Protein AF-A0A938TA78-F1 (afdb_monomer_lite)

Secondary structure (DSSP, 8-state):
-----------TTSHHHHHHHHHHHHHHHHHHHHHH--------S--TT--HHHHHHHHHHHHHHHHHHHHHHHHHHHHHHHHHHHHTSHHHHHSHHHHHHHHHHHHHHHHHHH-HHHHHHHHHHHHHHHHHHHHHHHHHHHHHHHHHHHHHHHHHHHHHHHHHHHHHHHHHHHHHHHHT-SSGGG--TTTHHHHHHHHHHHHHHHHHHHHHHHHHHHTT--STTS-TTHHHHHHHHHHHHHHHHHHHHHHHHHHHHHHHHHHHHHSHHHHHHHHHHHHHHHHHHHHHHTSHHHHHHHHHHHHHHHHHHHHHHHHHHHHHHHHHH-GGGHHHHHHHHHHTT----HHHHHH--

Structure (mmCIF, N/CA/C/O backbone):
data_AF-A0A938TA78-F1
#
_entry.id   AF-A0A938TA78-F1
#
loop_
_atom_site.group_PDB
_atom_site.id
_atom_site.type_symbol
_atom_site.label_atom_id
_atom_site.label_alt_id
_atom_site.label_comp_id
_atom_site.label_asym_id
_atom_site.label_entity_id
_atom_site.label_seq_id
_atom_site.pdbx_PDB_ins_code
_atom_site.Cartn_x
_atom_site.Cartn_y
_atom_site.Cartn_z
_atom_site.occupancy
_atom_site.B_iso_or_equiv
_atom_site.auth_seq_id
_atom_site.auth_comp_id
_atom_site.auth_asym_id
_atom_site.auth_atom_id
_atom_site.pdbx_PDB_model_num
ATOM 1 N N . MET A 1 1 ? -39.333 -17.374 -27.048 1.00 42.03 1 MET A N 1
ATOM 2 C CA . MET A 1 1 ? -39.229 -17.371 -28.524 1.00 42.03 1 MET A CA 1
ATOM 3 C C . MET A 1 1 ? -39.418 -15.949 -29.019 1.00 42.03 1 MET A C 1
ATOM 5 O O . MET A 1 1 ? -40.561 -15.544 -29.123 1.00 42.03 1 MET A O 1
ATOM 9 N N . HIS A 1 2 ? -38.353 -15.181 -29.258 1.00 29.52 2 HIS A N 1
ATOM 10 C CA . HIS A 1 2 ? -38.423 -13.922 -30.009 1.00 29.52 2 HIS A CA 1
ATOM 11 C C . HIS A 1 2 ? -37.135 -13.757 -30.827 1.00 29.52 2 HIS A C 1
ATOM 13 O O . HIS A 1 2 ? -36.031 -13.952 -30.325 1.00 29.52 2 HIS A O 1
ATOM 19 N N . ASN A 1 3 ? -37.349 -13.490 -32.113 1.00 37.06 3 ASN A N 1
ATOM 20 C CA . ASN A 1 3 ? -36.399 -13.410 -33.217 1.00 37.06 3 ASN A CA 1
ATOM 21 C C . ASN A 1 3 ? -35.309 -12.355 -33.019 1.00 37.06 3 ASN A C 1
ATOM 23 O O . ASN A 1 3 ? -35.636 -11.209 -32.724 1.00 37.06 3 ASN A O 1
ATOM 27 N N . HIS A 1 4 ? -34.063 -12.692 -33.365 1.00 30.56 4 HIS A N 1
ATOM 28 C CA . HIS A 1 4 ? -33.041 -11.730 -33.787 1.00 30.56 4 HIS A CA 1
ATOM 29 C C . HIS A 1 4 ? -32.244 -12.308 -34.959 1.00 30.56 4 HIS A C 1
ATOM 31 O O . HIS A 1 4 ? -31.297 -13.066 -34.779 1.00 30.56 4 HIS A O 1
ATOM 37 N N . ASN A 1 5 ? -32.658 -11.963 -36.180 1.00 37.62 5 ASN A N 1
ATOM 38 C CA . ASN A 1 5 ? -31.809 -12.077 -37.359 1.00 37.62 5 ASN A CA 1
ATOM 39 C C . ASN A 1 5 ? -32.311 -11.134 -38.461 1.00 37.62 5 ASN A C 1
ATOM 41 O O . ASN A 1 5 ? -33.337 -11.413 -39.078 1.00 37.62 5 ASN A O 1
ATOM 45 N N . ARG A 1 6 ? -31.607 -10.009 -38.668 1.00 35.38 6 ARG A N 1
ATOM 46 C CA . ARG A 1 6 ? -31.420 -9.277 -39.944 1.00 35.38 6 ARG A CA 1
ATOM 47 C C . ARG A 1 6 ? -30.924 -7.848 -39.689 1.00 35.38 6 ARG A C 1
ATOM 49 O O . ARG A 1 6 ? -31.721 -6.972 -39.375 1.00 35.38 6 ARG A O 1
ATOM 56 N N . ARG A 1 7 ? -29.636 -7.609 -39.950 1.00 30.91 7 ARG A N 1
ATOM 57 C CA . ARG A 1 7 ? -29.144 -6.683 -40.995 1.00 30.91 7 ARG A CA 1
ATOM 58 C C . ARG A 1 7 ? -27.620 -6.543 -40.897 1.00 30.91 7 ARG A C 1
ATOM 60 O O . ARG A 1 7 ? -27.098 -5.777 -40.099 1.00 30.91 7 ARG A O 1
ATOM 67 N N . MET A 1 8 ? -26.934 -7.306 -41.746 1.00 36.38 8 MET A N 1
ATOM 68 C CA . MET A 1 8 ? -25.632 -6.939 -42.305 1.00 36.38 8 MET A CA 1
ATOM 69 C C . MET A 1 8 ? -25.830 -5.920 -43.439 1.00 36.38 8 MET A C 1
ATOM 71 O O . MET A 1 8 ? -26.913 -5.871 -44.023 1.00 36.38 8 MET A O 1
ATOM 75 N N . LEU A 1 9 ? -24.727 -5.240 -43.782 1.00 40.44 9 LEU A N 1
ATOM 76 C CA . LEU A 1 9 ? -24.468 -4.364 -44.939 1.00 40.44 9 LEU A CA 1
ATOM 77 C C . LEU A 1 9 ? -24.792 -2.879 -44.746 1.00 40.44 9 LEU A C 1
ATOM 79 O O . LEU A 1 9 ? -25.846 -2.442 -45.180 1.00 40.44 9 LEU A O 1
ATOM 83 N N . VAL A 1 10 ? -23.833 -2.117 -44.199 1.00 36.00 10 VAL A N 1
ATOM 84 C CA . VAL A 1 10 ? -23.258 -0.887 -44.799 1.00 36.00 10 VAL A CA 1
ATOM 85 C C . VAL A 1 10 ? -21.878 -0.667 -44.153 1.00 36.00 10 VAL A C 1
ATOM 87 O O . VAL A 1 10 ? -21.777 -0.729 -42.932 1.00 36.00 10 VAL A O 1
ATOM 90 N N . GLY A 1 11 ? -20.818 -0.415 -44.933 1.00 34.19 11 GLY A N 1
ATOM 91 C CA . GLY A 1 11 ? -19.572 0.145 -44.378 1.00 34.19 11 GLY A CA 1
ATOM 92 C C . GLY A 1 11 ? -18.239 -0.373 -44.924 1.00 34.19 11 GLY A C 1
ATOM 93 O O . GLY A 1 11 ? -17.198 -0.047 -44.363 1.00 34.19 11 GLY A O 1
ATOM 94 N N . TRP A 1 12 ? -18.215 -1.155 -46.005 1.00 31.77 12 TRP A N 1
ATOM 95 C CA . TRP A 1 12 ? -16.979 -1.394 -46.765 1.00 31.77 12 TRP A CA 1
ATOM 96 C C . TRP A 1 12 ? -16.800 -0.270 -47.790 1.00 31.77 12 TRP A C 1
ATOM 98 O O . TRP A 1 12 ? -17.260 -0.370 -48.921 1.00 31.77 12 TRP A O 1
ATOM 108 N N . GLY A 1 13 ? -16.193 0.837 -47.362 1.00 33.84 13 GLY A N 1
ATOM 109 C CA . GLY A 1 13 ? -15.925 1.973 -48.254 1.00 33.84 13 GLY A CA 1
ATOM 110 C C . GLY A 1 13 ? -14.982 3.056 -47.726 1.00 33.84 13 GLY A C 1
ATOM 111 O O . GLY A 1 13 ? -14.699 3.994 -48.457 1.00 33.84 13 GLY A O 1
ATOM 112 N N . VAL A 1 14 ? -14.478 2.954 -46.487 1.00 37.56 14 VAL A N 1
ATOM 113 C CA . VAL A 1 14 ? -13.659 4.027 -45.871 1.00 37.56 14 VAL A CA 1
ATOM 114 C C . VAL A 1 14 ? -12.232 3.573 -45.514 1.00 37.56 14 VAL A C 1
ATOM 116 O O . VAL A 1 14 ? -11.377 4.391 -45.191 1.00 37.56 14 VAL A O 1
ATOM 119 N N . ARG A 1 15 ? -11.915 2.272 -45.623 1.00 36.78 15 ARG A N 1
ATOM 120 C CA . ARG A 1 15 ? -10.579 1.740 -45.278 1.00 36.78 15 ARG A CA 1
ATOM 121 C C . ARG A 1 15 ? -9.562 1.732 -46.422 1.00 36.78 15 ARG A C 1
ATOM 123 O O . ARG A 1 15 ? -8.371 1.645 -46.151 1.00 36.78 15 ARG A O 1
ATOM 130 N N . THR A 1 16 ? -9.983 1.877 -47.675 1.00 36.72 1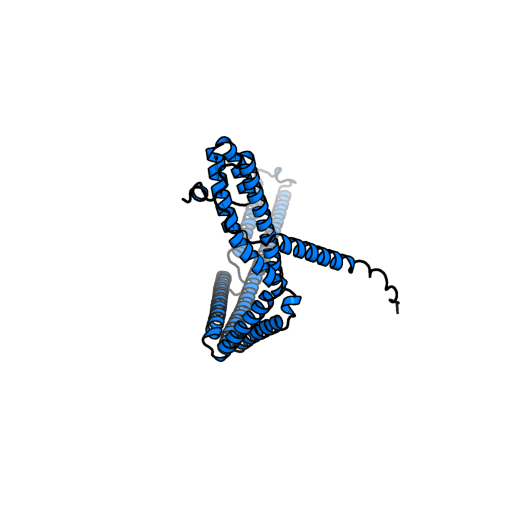6 THR A N 1
ATOM 131 C CA . THR A 1 16 ? -9.059 1.943 -48.824 1.00 36.72 16 THR A CA 1
ATOM 132 C C . THR A 1 16 ? -8.540 3.354 -49.104 1.00 36.72 16 THR A C 1
ATOM 134 O O . THR A 1 16 ? -7.485 3.500 -49.711 1.00 36.72 16 THR A O 1
ATOM 137 N N . THR A 1 17 ? -9.201 4.397 -48.599 1.00 35.25 17 THR A N 1
ATOM 138 C CA . THR A 1 17 ? -8.769 5.793 -48.778 1.00 35.25 17 THR A CA 1
ATOM 139 C C . THR A 1 17 ? -7.661 6.208 -47.803 1.00 35.25 17 THR A C 1
ATOM 141 O O . THR A 1 17 ? -6.795 6.992 -48.174 1.00 35.25 17 THR A O 1
ATOM 144 N N . TRP A 1 18 ? -7.601 5.633 -46.594 1.00 30.97 18 TRP A N 1
ATOM 145 C CA . TRP A 1 18 ? -6.551 5.957 -45.611 1.00 30.97 18 TRP A CA 1
ATOM 146 C C . TRP A 1 18 ? -5.191 5.317 -45.926 1.00 30.97 18 TRP A C 1
ATOM 148 O O . TRP A 1 18 ? -4.156 5.957 -45.753 1.00 30.97 18 TRP A O 1
ATOM 158 N N . VAL A 1 19 ? -5.175 4.097 -46.472 1.00 37.50 19 VAL A N 1
ATOM 159 C CA . VAL A 1 19 ? -3.927 3.436 -46.903 1.00 37.50 19 VAL A CA 1
ATOM 160 C C . VAL A 1 19 ? -3.347 4.112 -48.155 1.00 37.50 19 VAL A C 1
ATOM 162 O O . VAL A 1 19 ? -2.130 4.217 -48.287 1.00 37.50 19 VAL A O 1
ATOM 165 N N . ALA A 1 20 ? -4.198 4.663 -49.029 1.00 34.34 20 ALA A N 1
ATOM 166 C CA . ALA A 1 20 ? -3.757 5.450 -50.180 1.00 34.34 20 ALA A CA 1
ATOM 167 C C . ALA A 1 20 ? -3.169 6.818 -49.777 1.00 34.34 20 ALA A C 1
ATOM 169 O O . ALA A 1 20 ? -2.177 7.239 -50.368 1.00 34.34 20 ALA A O 1
ATOM 170 N N . CYS A 1 21 ? -3.703 7.480 -48.740 1.00 32.25 21 CYS A N 1
ATOM 171 C CA . CYS A 1 21 ? -3.128 8.728 -48.223 1.00 32.25 21 CYS A CA 1
ATOM 172 C C . CYS A 1 21 ? -1.757 8.514 -47.557 1.00 32.25 21 CYS A C 1
ATOM 174 O O . CYS A 1 21 ? -0.848 9.299 -47.799 1.00 32.25 21 CYS A O 1
ATOM 176 N N . ILE A 1 22 ? -1.559 7.425 -46.801 1.00 37.88 22 ILE A N 1
ATOM 177 C CA . ILE A 1 22 ? -0.264 7.129 -46.156 1.00 37.88 22 ILE A CA 1
ATOM 178 C C . ILE A 1 22 ? 0.788 6.681 -47.187 1.00 37.88 22 ILE A C 1
ATOM 180 O O . ILE A 1 22 ? 1.940 7.109 -47.122 1.00 37.88 22 ILE A O 1
ATOM 184 N N . ALA A 1 23 ? 0.402 5.892 -48.197 1.00 35.19 23 ALA A N 1
ATOM 185 C CA . ALA A 1 23 ? 1.306 5.519 -49.287 1.00 35.19 23 ALA A CA 1
ATOM 186 C C . ALA A 1 23 ? 1.687 6.724 -50.172 1.00 35.19 23 ALA A C 1
ATOM 188 O O . ALA A 1 23 ? 2.848 6.852 -50.568 1.00 35.19 23 A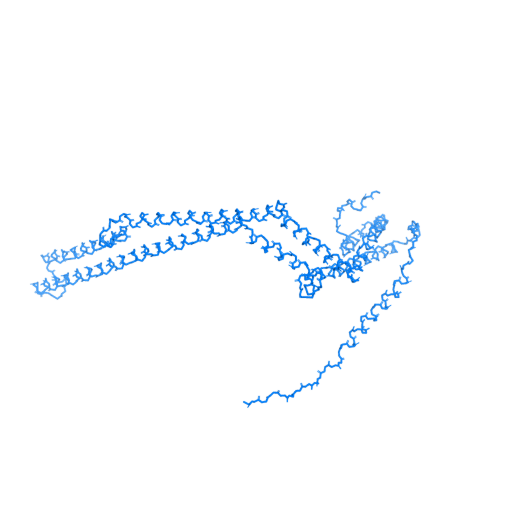LA A O 1
ATOM 189 N N . ALA A 1 24 ? 0.759 7.655 -50.430 1.00 33.97 24 ALA A N 1
ATOM 190 C CA . ALA A 1 24 ? 1.062 8.903 -51.133 1.00 33.97 24 ALA A CA 1
ATOM 191 C C . ALA A 1 24 ? 2.006 9.809 -50.315 1.00 33.97 24 ALA A C 1
ATOM 193 O O . ALA A 1 24 ? 2.973 10.332 -50.871 1.00 33.97 24 ALA A O 1
ATOM 194 N N . SER A 1 25 ? 1.820 9.907 -48.992 1.00 35.38 25 SER A N 1
ATOM 195 C CA . SER A 1 25 ? 2.733 10.630 -48.094 1.00 35.38 25 SER A CA 1
ATOM 196 C C . SER A 1 25 ? 4.127 9.996 -48.012 1.00 35.38 25 SER A C 1
ATOM 198 O O . SER A 1 25 ? 5.117 10.723 -48.004 1.00 35.38 25 SER A O 1
ATOM 200 N N . LEU A 1 26 ? 4.253 8.665 -48.052 1.00 33.62 26 LEU A N 1
ATOM 201 C CA . LEU A 1 26 ? 5.556 7.978 -48.082 1.00 33.62 26 LEU A CA 1
ATOM 202 C C . LEU A 1 26 ? 6.283 8.124 -49.429 1.00 33.62 26 LEU A C 1
ATOM 204 O O . LEU A 1 26 ? 7.513 8.172 -49.465 1.00 33.62 26 LEU A O 1
ATOM 208 N N . THR A 1 27 ? 5.548 8.247 -50.538 1.00 34.59 27 THR A N 1
ATOM 209 C CA . THR A 1 27 ? 6.150 8.414 -51.873 1.00 34.59 27 THR A CA 1
ATOM 210 C C . THR A 1 27 ? 6.627 9.854 -52.100 1.00 34.59 27 THR A C 1
ATOM 212 O O . THR A 1 27 ? 7.719 10.058 -52.630 1.00 34.59 27 THR A O 1
ATOM 215 N N . VAL A 1 28 ? 5.883 10.852 -51.601 1.00 33.91 28 VAL A N 1
ATOM 216 C CA . VAL A 1 28 ? 6.332 12.258 -51.569 1.00 33.91 28 VAL A CA 1
ATOM 217 C C . VAL A 1 28 ? 7.528 12.430 -50.620 1.00 33.91 28 VAL A C 1
ATOM 219 O O . VAL A 1 28 ? 8.481 13.127 -50.962 1.00 33.91 28 VAL A O 1
ATOM 222 N N . THR A 1 29 ? 7.559 11.709 -49.492 1.00 37.19 29 THR A N 1
ATOM 223 C CA . THR A 1 29 ? 8.705 11.716 -48.560 1.00 37.19 29 THR A CA 1
ATOM 224 C C . THR A 1 29 ? 9.954 11.037 -49.147 1.00 37.19 29 THR A C 1
ATOM 226 O O . THR A 1 29 ? 11.063 11.528 -48.944 1.00 37.19 29 THR A O 1
ATOM 229 N N . ARG A 1 30 ? 9.815 9.967 -49.949 1.00 36.19 30 ARG A N 1
ATOM 230 C CA . ARG A 1 30 ? 10.952 9.357 -50.673 1.00 36.19 30 ARG A CA 1
ATOM 231 C C . ARG A 1 30 ? 11.495 10.237 -51.802 1.00 36.19 30 ARG A C 1
ATOM 233 O O . ARG A 1 30 ? 12.705 10.245 -52.011 1.00 36.19 30 ARG A O 1
ATOM 240 N N . MET A 1 31 ? 10.645 10.993 -52.501 1.00 30.52 31 MET A N 1
ATOM 241 C CA . MET A 1 31 ? 11.105 11.954 -53.515 1.00 30.52 31 MET A CA 1
ATOM 242 C C . MET A 1 31 ? 11.757 13.199 -52.897 1.00 30.52 31 MET A C 1
ATOM 244 O O . MET A 1 31 ? 12.733 13.692 -53.454 1.00 30.52 31 MET A O 1
ATOM 248 N N . ALA A 1 32 ? 11.311 13.646 -51.718 1.00 36.16 32 ALA A N 1
ATOM 249 C CA . ALA A 1 32 ? 11.976 14.722 -50.978 1.00 36.16 32 ALA A CA 1
ATOM 250 C C . ALA A 1 32 ? 13.365 14.306 -50.447 1.00 36.16 32 ALA A C 1
ATOM 252 O O . ALA A 1 32 ? 14.289 15.111 -50.451 1.00 36.16 32 ALA A O 1
ATOM 253 N N . PHE A 1 33 ? 13.556 13.035 -50.068 1.00 38.72 33 PHE A N 1
ATOM 254 C CA . PHE A 1 33 ? 14.859 12.533 -49.603 1.00 38.72 33 PHE A CA 1
ATOM 255 C C . PHE A 1 33 ? 15.862 12.217 -50.722 1.00 38.72 33 PHE A C 1
ATOM 257 O O . PHE A 1 33 ? 17.064 12.253 -50.476 1.00 38.72 33 PHE A O 1
ATOM 264 N N . ALA A 1 34 ? 15.407 11.941 -51.948 1.00 33.56 34 ALA A N 1
ATOM 265 C CA . ALA A 1 34 ? 16.310 11.803 -53.094 1.00 33.56 34 ALA A CA 1
ATOM 266 C C . ALA A 1 34 ? 16.800 13.162 -53.634 1.00 33.56 34 ALA A C 1
ATOM 268 O O . ALA A 1 34 ? 17.808 13.203 -54.334 1.00 33.56 34 ALA A O 1
ATOM 269 N N . ALA A 1 35 ? 16.108 14.259 -53.305 1.00 35.16 35 ALA A N 1
ATOM 270 C CA . ALA A 1 35 ? 16.430 15.598 -53.794 1.00 35.16 35 ALA A CA 1
ATOM 271 C C . ALA A 1 35 ? 17.296 16.439 -52.836 1.00 35.16 35 ALA A C 1
ATOM 273 O O . ALA A 1 35 ? 17.846 17.437 -53.286 1.00 35.16 35 ALA A O 1
ATOM 274 N N . ASP A 1 36 ? 17.453 16.045 -51.565 1.00 38.22 36 ASP A N 1
ATOM 275 C CA . ASP A 1 36 ? 18.120 16.892 -50.553 1.00 38.22 36 ASP A CA 1
ATOM 276 C C . ASP A 1 36 ? 19.178 16.154 -49.702 1.00 38.22 36 ASP A C 1
ATOM 278 O O . ASP A 1 36 ? 19.734 16.693 -48.751 1.00 38.22 36 ASP A O 1
ATOM 282 N N . ALA A 1 37 ? 19.497 14.902 -50.053 1.00 34.47 37 ALA A N 1
ATOM 283 C CA . ALA A 1 37 ? 20.582 14.125 -49.443 1.00 34.47 37 ALA A CA 1
ATOM 284 C C . ALA A 1 37 ? 21.915 14.244 -50.207 1.00 34.47 37 ALA A C 1
ATOM 286 O O . ALA A 1 37 ? 22.793 13.389 -50.071 1.00 34.47 37 ALA A O 1
ATOM 287 N N . THR A 1 38 ? 22.104 15.302 -51.000 1.00 36.38 38 THR A N 1
ATOM 288 C CA . THR A 1 38 ? 23.461 15.731 -51.339 1.00 36.38 38 THR A CA 1
ATOM 289 C C . THR A 1 38 ? 24.033 16.406 -50.105 1.00 36.38 38 THR A C 1
ATOM 291 O O . THR A 1 38 ? 23.789 17.584 -49.856 1.00 36.38 38 THR A O 1
ATOM 294 N N . VAL A 1 39 ? 24.768 15.621 -49.319 1.00 40.94 39 VAL A N 1
ATOM 295 C CA . VAL A 1 39 ? 25.741 16.104 -48.341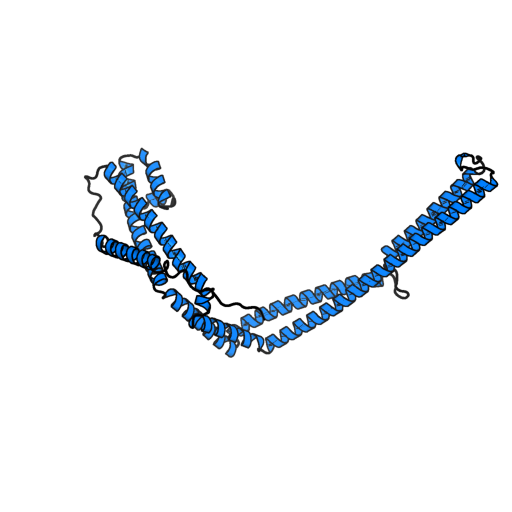 1.00 40.94 39 VAL A CA 1
ATOM 296 C C . VAL A 1 39 ? 26.634 17.103 -49.071 1.00 40.94 39 VAL A C 1
ATOM 298 O O . VAL A 1 39 ? 27.534 16.719 -49.815 1.00 40.94 39 VAL A O 1
ATOM 301 N N . GLY A 1 40 ? 26.314 18.387 -48.933 1.00 33.88 40 GLY A N 1
ATOM 302 C CA . GLY A 1 40 ? 27.204 19.453 -49.342 1.00 33.88 40 GLY A CA 1
ATOM 303 C C . GLY A 1 40 ? 28.438 19.359 -48.463 1.00 33.88 40 GLY A C 1
ATOM 304 O O . GLY A 1 40 ? 28.326 19.331 -47.237 1.00 33.88 40 GLY A O 1
ATOM 305 N N . GLU A 1 41 ? 29.604 19.281 -49.095 1.00 32.38 41 GLU A N 1
ATOM 306 C CA . GLU A 1 41 ? 30.876 19.601 -48.457 1.00 32.38 41 GLU A CA 1
ATOM 307 C C . GLU A 1 41 ? 30.720 20.872 -47.604 1.00 32.38 41 GLU A C 1
ATOM 309 O O . GLU A 1 41 ? 29.902 21.733 -47.956 1.00 32.38 41 GLU A O 1
ATOM 314 N N . PRO A 1 42 ? 31.453 21.002 -46.481 1.00 36.53 42 PRO A N 1
ATOM 315 C CA . PRO A 1 42 ? 31.388 22.196 -45.649 1.00 36.53 42 PRO A CA 1
ATOM 316 C C . PRO A 1 42 ? 31.639 23.403 -46.547 1.00 36.53 42 PRO A C 1
ATOM 318 O O . PRO A 1 42 ? 32.761 23.600 -47.010 1.00 36.53 42 PRO A O 1
ATOM 321 N N . LYS A 1 43 ? 30.580 24.167 -46.848 1.00 42.72 43 LYS A N 1
ATOM 322 C CA . LYS A 1 43 ? 30.706 25.361 -47.674 1.00 42.72 43 LYS A CA 1
ATOM 323 C C . LYS A 1 43 ? 31.669 26.279 -46.943 1.00 42.72 43 LYS A C 1
ATOM 325 O O . LYS A 1 43 ? 31.385 26.745 -45.839 1.00 42.72 43 LYS A O 1
ATOM 330 N N . GLU A 1 44 ? 32.834 26.453 -47.558 1.00 39.81 44 GLU A N 1
ATOM 331 C CA . GLU A 1 44 ? 33.795 27.486 -47.224 1.00 39.81 44 GLU A CA 1
ATOM 332 C C . GLU A 1 44 ? 33.054 28.800 -46.983 1.00 39.81 44 GLU A C 1
ATOM 334 O O . GLU A 1 44 ? 32.091 29.100 -47.688 1.00 39.81 44 GLU A O 1
ATOM 339 N N . ALA A 1 45 ? 33.509 29.510 -45.947 1.00 43.34 45 ALA A N 1
ATOM 340 C CA . ALA A 1 45 ? 33.267 30.912 -45.628 1.00 43.34 45 ALA A CA 1
ATOM 341 C C . ALA A 1 45 ? 32.080 31.552 -46.359 1.00 43.34 45 ALA A C 1
ATOM 343 O O . ALA A 1 45 ? 32.169 31.793 -47.561 1.00 43.34 45 ALA A O 1
ATOM 344 N N . VAL A 1 46 ? 31.021 31.908 -45.611 1.00 47.91 46 VAL A N 1
ATOM 345 C CA . VAL A 1 46 ? 29.981 32.858 -46.049 1.00 47.91 46 VAL A CA 1
ATOM 346 C C . VAL A 1 46 ? 30.652 33.915 -46.918 1.00 47.91 46 VAL A C 1
ATOM 348 O O . VAL A 1 46 ? 31.472 34.690 -46.421 1.00 47.91 46 VAL A O 1
ATOM 351 N N . ALA A 1 47 ? 30.409 33.822 -48.228 1.00 48.19 47 ALA A N 1
ATOM 352 C CA . ALA A 1 47 ? 31.198 34.529 -49.218 1.00 48.19 47 ALA A CA 1
ATOM 353 C C . ALA A 1 47 ? 31.189 36.019 -48.872 1.00 48.19 47 ALA A C 1
ATOM 355 O O . ALA A 1 47 ? 30.140 36.565 -48.518 1.00 48.19 47 ALA A O 1
ATOM 356 N N . ALA A 1 48 ? 32.347 36.668 -48.981 1.00 51.50 48 ALA A N 1
ATOM 357 C CA . ALA A 1 48 ? 32.557 38.070 -48.617 1.00 51.50 48 ALA A CA 1
ATOM 358 C C . ALA A 1 48 ? 31.634 39.078 -49.352 1.00 51.50 48 ALA A C 1
ATOM 360 O O . ALA A 1 48 ? 31.679 40.263 -49.043 1.00 51.50 48 ALA A O 1
ATOM 361 N N . ASP A 1 49 ? 30.769 38.603 -50.259 1.00 57.78 49 ASP A N 1
ATOM 362 C CA . ASP A 1 49 ? 29.820 39.367 -51.076 1.00 57.78 49 ASP A CA 1
ATOM 363 C C . ASP A 1 49 ? 28.328 39.177 -50.706 1.00 57.78 49 ASP A C 1
ATOM 365 O O . ASP A 1 49 ? 27.455 39.698 -51.399 1.00 57.78 49 ASP A O 1
ATOM 369 N N . THR A 1 50 ? 27.971 38.446 -49.638 1.00 72.50 50 THR A N 1
ATOM 370 C CA . THR A 1 50 ? 26.544 38.324 -49.244 1.00 72.50 50 THR A CA 1
ATOM 371 C C . THR A 1 50 ? 26.020 39.578 -48.541 1.00 72.50 50 THR A C 1
ATOM 373 O O . THR A 1 50 ? 26.629 40.084 -47.593 1.00 72.50 50 THR A O 1
ATOM 376 N N . THR A 1 51 ? 24.849 40.071 -48.953 1.00 86.56 51 THR A N 1
ATOM 377 C CA . THR A 1 51 ? 24.260 41.263 -48.331 1.00 86.56 51 THR A CA 1
ATOM 378 C C . THR A 1 51 ? 23.798 40.972 -46.896 1.00 86.56 51 THR A C 1
ATOM 380 O O . THR A 1 51 ? 23.626 39.823 -46.480 1.00 86.56 51 THR A O 1
ATOM 383 N N . LEU A 1 52 ? 23.589 42.022 -46.094 1.00 86.62 52 LEU A N 1
ATOM 384 C CA . LEU A 1 52 ? 22.983 41.888 -44.760 1.00 86.62 52 LEU A CA 1
ATOM 385 C C . LEU A 1 52 ? 21.604 41.204 -44.833 1.00 86.62 52 LEU A C 1
ATOM 387 O O . LEU A 1 52 ? 21.274 40.382 -43.979 1.00 86.62 52 LEU A O 1
ATOM 391 N N . ALA A 1 53 ? 20.819 41.514 -45.869 1.00 87.38 53 ALA A N 1
ATOM 392 C CA . ALA A 1 53 ? 19.516 40.901 -46.101 1.00 87.38 53 ALA A CA 1
ATOM 393 C C . ALA A 1 53 ? 19.638 39.391 -46.370 1.00 87.38 53 ALA A C 1
ATOM 395 O O . ALA A 1 53 ? 18.891 38.611 -45.780 1.00 87.38 53 ALA A O 1
ATOM 396 N N . ASP A 1 54 ? 20.624 38.974 -47.170 1.00 88.19 54 ASP A N 1
ATOM 397 C CA . ASP A 1 54 ? 20.867 37.556 -47.469 1.00 88.19 54 ASP A CA 1
ATOM 398 C C . ASP A 1 54 ? 21.263 36.775 -46.214 1.00 88.19 54 ASP A C 1
ATOM 400 O O . ASP A 1 54 ? 20.763 35.676 -45.975 1.00 88.19 54 ASP A O 1
ATOM 404 N N . ARG A 1 55 ? 22.109 37.361 -45.356 1.00 88.69 55 ARG A N 1
ATOM 405 C CA . ARG A 1 55 ? 22.513 36.734 -44.088 1.00 88.69 55 ARG A CA 1
ATOM 406 C C . ARG A 1 55 ? 21.348 36.615 -43.106 1.00 88.69 55 ARG A C 1
ATOM 408 O O . ARG A 1 55 ? 21.189 35.558 -42.495 1.00 88.69 55 ARG A O 1
ATOM 415 N N . LYS A 1 56 ? 20.494 37.641 -42.991 1.00 88.81 56 LYS A N 1
ATOM 416 C CA . LYS A 1 56 ? 19.264 37.579 -42.176 1.00 88.81 56 LYS A CA 1
ATOM 417 C C . LYS A 1 56 ? 18.293 36.511 -42.696 1.00 88.81 56 LYS A C 1
ATOM 419 O O . LYS A 1 56 ? 17.767 35.731 -41.903 1.00 88.81 56 LYS A O 1
ATOM 424 N N . ALA A 1 57 ? 18.108 36.417 -44.014 1.00 90.25 57 ALA A N 1
ATOM 425 C CA . ALA A 1 57 ? 17.272 35.388 -44.633 1.00 90.25 57 ALA A CA 1
ATOM 426 C C . ALA A 1 57 ? 17.831 33.971 -44.408 1.00 90.25 57 ALA A C 1
ATOM 428 O O . ALA A 1 57 ? 17.077 33.065 -44.050 1.00 90.25 57 ALA A O 1
ATOM 429 N N . ALA A 1 58 ? 19.148 33.785 -44.541 1.00 89.38 58 ALA A N 1
ATOM 430 C CA . ALA A 1 58 ? 19.818 32.514 -44.267 1.00 89.38 58 ALA A CA 1
ATOM 431 C C . ALA A 1 58 ? 19.679 32.098 -42.794 1.00 89.38 58 ALA A C 1
ATOM 433 O O . ALA A 1 58 ? 19.339 30.951 -42.503 1.00 89.38 58 ALA A O 1
ATOM 434 N N . PHE A 1 59 ? 19.850 33.035 -41.854 1.00 90.69 59 PHE A N 1
ATOM 435 C CA . PHE A 1 59 ? 19.639 32.771 -40.430 1.00 90.69 59 PHE A CA 1
ATOM 436 C C . PHE A 1 59 ? 18.192 32.343 -40.137 1.00 90.69 59 PHE A C 1
ATOM 438 O O . PHE A 1 59 ? 17.967 31.336 -39.464 1.00 90.69 59 PHE A O 1
ATOM 445 N N . ALA A 1 60 ? 17.201 33.051 -40.689 1.00 89.50 60 ALA A N 1
ATOM 446 C CA . ALA A 1 60 ? 15.793 32.685 -40.543 1.00 89.50 60 ALA A CA 1
ATOM 447 C C . ALA A 1 60 ? 15.486 31.297 -41.142 1.00 89.50 60 ALA A C 1
ATOM 449 O O . ALA A 1 60 ? 14.759 30.508 -40.534 1.00 89.50 60 ALA A O 1
ATOM 450 N N . ALA A 1 61 ? 16.075 30.959 -42.293 1.00 90.69 61 ALA A N 1
ATOM 451 C CA . ALA A 1 61 ? 15.932 29.645 -42.921 1.00 90.69 61 ALA A CA 1
ATOM 452 C C . ALA A 1 61 ? 16.518 28.511 -42.058 1.00 90.69 61 ALA A C 1
ATOM 454 O O . ALA A 1 61 ? 15.880 27.464 -41.904 1.00 90.69 61 ALA A O 1
ATOM 455 N N . LEU A 1 62 ? 17.679 28.729 -41.431 1.00 90.62 62 LEU A N 1
ATOM 456 C CA . LEU A 1 62 ? 18.268 27.779 -40.480 1.00 90.62 62 LEU A CA 1
ATOM 457 C C . LEU A 1 62 ? 17.383 27.586 -39.244 1.00 90.62 62 LEU A C 1
ATOM 459 O O . LEU A 1 62 ? 17.167 26.451 -38.816 1.00 90.62 62 LEU A O 1
ATOM 463 N N . MET A 1 63 ? 16.821 28.666 -38.691 1.00 92.12 63 MET A N 1
ATOM 464 C CA . MET A 1 63 ? 15.917 28.588 -37.536 1.00 92.12 63 MET A CA 1
ATOM 465 C C . MET A 1 63 ? 14.618 27.846 -37.872 1.00 92.12 63 MET A C 1
ATOM 467 O O . MET A 1 63 ? 14.191 26.984 -37.102 1.00 92.12 63 MET A O 1
ATOM 471 N N . ASN A 1 64 ? 14.039 28.088 -39.050 1.00 89.44 64 ASN A N 1
ATOM 472 C CA . ASN A 1 64 ? 12.869 27.350 -39.535 1.00 89.44 64 ASN A CA 1
ATOM 473 C C . ASN A 1 64 ? 13.171 25.860 -39.736 1.00 89.44 64 ASN A C 1
ATOM 475 O O . ASN A 1 64 ? 12.400 25.004 -39.297 1.00 89.44 64 ASN A O 1
ATOM 479 N N . THR A 1 65 ? 14.317 25.539 -40.342 1.00 87.75 65 THR A N 1
ATOM 480 C CA . THR A 1 65 ? 14.769 24.152 -40.530 1.00 87.75 65 THR A CA 1
ATOM 481 C C . THR A 1 65 ? 14.928 23.457 -39.183 1.00 87.75 65 THR A C 1
ATOM 483 O O . THR A 1 65 ? 14.406 22.363 -38.970 1.00 87.75 65 THR A O 1
ATOM 486 N N . ARG A 1 66 ? 15.574 24.121 -38.222 1.00 87.81 66 ARG A N 1
ATOM 487 C CA . ARG A 1 66 ? 15.750 23.597 -36.868 1.00 87.81 66 ARG A CA 1
ATOM 488 C C . ARG A 1 66 ? 14.425 23.373 -36.142 1.00 87.81 66 ARG A C 1
ATOM 490 O O . ARG A 1 66 ? 14.265 22.338 -35.494 1.00 87.81 66 ARG A O 1
ATOM 497 N N . ALA A 1 67 ? 13.483 24.308 -36.254 1.00 87.00 67 ALA A N 1
ATOM 498 C CA . ALA A 1 67 ? 12.150 24.180 -35.673 1.00 87.00 67 ALA A CA 1
ATOM 499 C C . ALA A 1 67 ? 11.397 22.971 -36.258 1.00 87.00 67 ALA A C 1
ATOM 501 O O . ALA A 1 67 ? 10.852 22.160 -35.507 1.00 87.00 67 ALA A O 1
ATOM 502 N N . GLY A 1 68 ? 11.443 22.793 -37.584 1.00 86.81 68 GLY A N 1
ATOM 503 C CA . GLY A 1 68 ? 10.849 21.639 -38.266 1.00 86.81 68 GLY A CA 1
ATOM 504 C C . GLY A 1 68 ? 11.483 20.305 -37.857 1.00 86.81 68 GLY A C 1
ATOM 505 O O . GLY A 1 68 ? 10.777 19.323 -37.625 1.00 86.81 68 GLY A O 1
ATOM 506 N N . LEU A 1 69 ? 12.809 20.265 -37.689 1.00 87.12 69 LEU A N 1
ATOM 507 C CA . LEU A 1 69 ? 13.510 19.090 -37.165 1.00 87.12 69 LEU A CA 1
ATOM 508 C C . LEU A 1 69 ? 13.103 18.772 -35.719 1.00 87.12 69 LEU A C 1
ATOM 510 O O . LEU A 1 69 ? 12.939 17.602 -35.373 1.00 87.12 69 LEU A O 1
ATOM 514 N N . ALA A 1 70 ? 12.918 19.791 -34.875 1.00 85.44 70 ALA A N 1
ATOM 515 C CA . ALA A 1 70 ? 12.480 19.606 -33.496 1.00 85.44 70 ALA A CA 1
ATOM 516 C C . ALA A 1 70 ? 11.064 19.014 -33.411 1.00 85.44 70 ALA A C 1
ATOM 518 O O . ALA A 1 70 ? 10.837 18.126 -32.590 1.00 85.44 70 ALA A O 1
ATOM 519 N N . GLU A 1 71 ? 10.140 19.451 -34.270 1.00 86.31 71 GLU A N 1
ATOM 520 C CA . GLU A 1 71 ? 8.781 18.898 -34.323 1.00 86.31 71 GLU A CA 1
ATOM 521 C C . GLU A 1 71 ? 8.787 17.425 -34.737 1.00 86.31 71 GLU A C 1
ATOM 523 O O . GLU A 1 71 ? 8.263 16.571 -34.025 1.00 86.31 71 GLU A O 1
ATOM 528 N N . ARG A 1 72 ? 9.513 17.086 -35.804 1.00 85.00 72 ARG A N 1
ATOM 529 C CA . ARG A 1 72 ? 9.644 15.693 -36.256 1.00 85.00 72 ARG A CA 1
ATOM 530 C C . ARG A 1 72 ? 10.331 14.792 -35.226 1.00 85.00 72 ARG A C 1
ATOM 532 O O . ARG A 1 72 ? 10.046 13.596 -35.149 1.00 85.00 72 ARG A O 1
ATOM 539 N N . VAL A 1 73 ? 11.238 15.340 -34.411 1.00 87.31 73 VAL A N 1
ATOM 540 C CA . VAL A 1 73 ? 11.818 14.613 -33.269 1.00 87.31 73 VAL A CA 1
ATOM 541 C C . VAL A 1 73 ? 10.757 14.338 -32.205 1.00 87.31 73 VAL A C 1
ATOM 543 O O . VAL A 1 73 ? 10.759 13.239 -31.655 1.00 87.31 73 VAL A O 1
ATOM 546 N N . ARG A 1 74 ? 9.836 15.270 -31.923 1.00 87.69 74 ARG A N 1
ATOM 547 C CA . ARG A 1 74 ? 8.713 15.020 -30.998 1.00 87.69 74 ARG A CA 1
ATOM 548 C C . ARG A 1 74 ? 7.793 13.924 -31.526 1.00 87.69 74 ARG A C 1
ATOM 550 O O . ARG A 1 74 ? 7.451 13.027 -30.762 1.00 87.69 74 ARG A O 1
ATOM 557 N N . GLU A 1 75 ? 7.453 13.956 -32.811 1.00 88.19 75 GLU A N 1
ATOM 558 C CA . GLU A 1 75 ? 6.653 12.911 -33.467 1.00 88.19 75 GLU A CA 1
ATOM 559 C C . GLU A 1 75 ? 7.346 11.542 -33.380 1.00 88.19 75 GLU A C 1
ATOM 561 O O . GLU A 1 75 ? 6.752 10.561 -32.939 1.00 88.19 75 GLU A O 1
ATOM 566 N N . SER A 1 76 ? 8.644 11.483 -33.687 1.00 87.19 76 SER A N 1
ATOM 567 C CA . SER A 1 76 ? 9.441 10.252 -33.574 1.00 87.19 76 SER A CA 1
ATOM 568 C C . SER A 1 76 ? 9.527 9.749 -32.126 1.00 87.19 76 SER A C 1
ATOM 570 O O . SER A 1 76 ? 9.471 8.550 -31.865 1.00 87.19 76 SER A O 1
ATOM 572 N N . GLN A 1 77 ? 9.624 10.658 -31.151 1.00 87.19 77 GLN A N 1
ATOM 573 C CA . GLN A 1 77 ? 9.549 10.306 -29.733 1.00 87.19 77 GLN A CA 1
ATOM 574 C C . GLN A 1 77 ? 8.162 9.795 -29.333 1.00 87.19 77 GLN A C 1
ATOM 576 O O . GLN A 1 77 ? 8.085 8.934 -28.458 1.00 87.19 77 GLN A O 1
ATOM 581 N N . ALA A 1 78 ? 7.085 10.299 -29.941 1.00 86.75 78 ALA A N 1
ATOM 582 C CA . ALA A 1 78 ? 5.734 9.802 -29.710 1.00 86.75 78 ALA A CA 1
ATOM 583 C C . ALA A 1 78 ? 5.588 8.358 -30.207 1.00 86.75 78 ALA A C 1
ATOM 585 O O . ALA A 1 78 ? 5.115 7.533 -29.437 1.00 86.75 78 ALA A O 1
ATOM 586 N N . VAL A 1 79 ? 6.114 8.022 -31.392 1.00 83.62 79 VAL A N 1
ATOM 587 C CA . VAL A 1 79 ? 6.154 6.637 -31.911 1.00 83.62 79 VAL A CA 1
ATOM 588 C C . VAL A 1 79 ? 6.902 5.702 -30.955 1.00 83.62 79 VAL A C 1
ATOM 590 O O . VAL A 1 79 ? 6.395 4.648 -30.580 1.00 83.62 79 VAL A O 1
ATOM 593 N N . ILE A 1 80 ? 8.085 6.107 -30.475 1.00 83.44 80 ILE A N 1
ATOM 594 C CA . ILE A 1 80 ? 8.863 5.308 -29.509 1.00 83.44 80 ILE A CA 1
ATOM 595 C C . ILE A 1 80 ? 8.097 5.130 -28.187 1.00 83.44 80 ILE A C 1
ATOM 597 O O . ILE A 1 80 ? 8.119 4.049 -27.594 1.00 83.44 80 ILE A O 1
ATOM 601 N N . ARG A 1 81 ? 7.431 6.184 -27.696 1.00 83.00 81 ARG A N 1
ATOM 602 C CA . ARG A 1 81 ? 6.618 6.119 -26.471 1.00 83.00 81 ARG A CA 1
ATOM 603 C C . ARG A 1 81 ? 5.397 5.236 -26.656 1.00 83.00 81 ARG A C 1
ATOM 605 O O . ARG A 1 81 ? 5.150 4.413 -25.792 1.00 83.00 81 ARG A O 1
ATOM 612 N N . GLU A 1 82 ? 4.684 5.356 -27.766 1.00 79.62 82 GLU A N 1
ATOM 613 C CA . GLU A 1 82 ? 3.511 4.540 -28.070 1.00 79.62 82 GLU A CA 1
ATOM 614 C C . GLU A 1 82 ? 3.889 3.061 -28.194 1.00 79.62 82 GLU A C 1
ATOM 616 O O . GLU A 1 82 ? 3.250 2.215 -27.572 1.00 79.62 82 GLU A O 1
ATOM 621 N N . ALA A 1 83 ? 4.988 2.735 -28.879 1.00 74.75 83 ALA A N 1
ATOM 622 C CA . ALA A 1 83 ? 5.521 1.374 -28.924 1.00 74.75 83 ALA A CA 1
ATOM 623 C C . ALA A 1 83 ? 5.883 0.855 -27.521 1.00 74.75 83 ALA A C 1
ATOM 625 O O . ALA A 1 83 ? 5.565 -0.276 -27.152 1.00 74.75 83 ALA A O 1
ATOM 626 N N . ARG A 1 84 ? 6.496 1.700 -26.683 1.00 72.62 84 ARG A N 1
ATOM 627 C CA . ARG A 1 84 ? 6.781 1.366 -25.283 1.00 72.62 84 ARG A CA 1
ATOM 628 C C . ARG A 1 84 ? 5.502 1.183 -24.464 1.00 72.62 84 ARG A C 1
ATOM 630 O O . ARG A 1 84 ? 5.415 0.233 -23.698 1.00 72.62 84 ARG A O 1
ATOM 637 N N . ASP A 1 85 ? 4.501 2.031 -24.613 1.00 68.06 85 ASP A N 1
ATOM 638 C CA . ASP A 1 85 ? 3.257 1.943 -23.850 1.00 68.06 85 ASP A CA 1
ATOM 639 C C . ASP A 1 85 ? 2.428 0.728 -24.294 1.00 68.06 85 ASP A C 1
ATOM 641 O O . ASP A 1 85 ? 1.846 0.029 -23.462 1.00 68.06 85 ASP A O 1
ATOM 645 N N . THR A 1 86 ? 2.463 0.387 -25.586 1.00 63.62 86 THR A N 1
ATOM 646 C CA . THR A 1 86 ? 1.816 -0.805 -26.154 1.00 63.62 86 THR A CA 1
ATOM 647 C C . THR A 1 86 ? 2.503 -2.118 -25.780 1.00 63.62 86 THR A C 1
ATOM 649 O O . THR A 1 86 ? 1.802 -3.128 -25.682 1.00 63.62 86 THR A O 1
ATOM 652 N N . THR A 1 87 ? 3.797 -2.127 -25.409 1.00 57.81 87 THR A N 1
ATOM 653 C CA . THR A 1 87 ? 4.395 -3.290 -24.705 1.00 57.81 87 THR A CA 1
ATOM 654 C C . THR A 1 87 ? 3.663 -3.621 -23.400 1.00 57.81 87 THR A C 1
ATOM 656 O O . THR A 1 87 ? 3.570 -4.782 -22.997 1.00 57.81 87 THR A O 1
ATOM 659 N N . GLY A 1 88 ? 3.062 -2.609 -22.768 1.00 51.53 88 GLY A N 1
ATOM 660 C CA . GLY A 1 88 ? 2.207 -2.744 -21.596 1.00 51.53 88 GLY A CA 1
ATOM 661 C C . GLY A 1 88 ? 0.723 -2.987 -21.898 1.00 51.53 88 GLY A C 1
ATOM 662 O O . GLY A 1 88 ? -0.006 -3.298 -20.955 1.00 51.53 88 GLY A O 1
ATOM 663 N N . GLN A 1 89 ? 0.259 -2.881 -23.150 1.00 56.19 89 GLN A N 1
ATOM 664 C CA . GLN A 1 89 ? -1.149 -3.043 -23.557 1.00 56.19 89 GLN A CA 1
ATOM 665 C C . GLN A 1 89 ? -1.425 -4.392 -24.241 1.00 56.19 89 GLN A C 1
ATOM 667 O O . GLN A 1 89 ? -0.537 -5.226 -24.387 1.00 56.19 89 GLN A O 1
ATOM 672 N N . SER A 1 90 ? -2.690 -4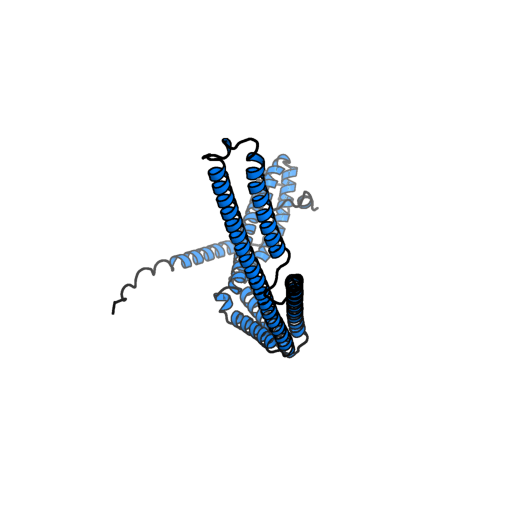.645 -24.604 1.00 55.03 90 SER A N 1
ATOM 673 C CA . SER A 1 90 ? -3.181 -5.963 -25.035 1.00 55.03 90 SER A CA 1
ATOM 674 C C . SER A 1 90 ? -2.381 -6.591 -26.184 1.00 55.03 90 SER A C 1
ATOM 676 O O . SER A 1 90 ? -2.102 -7.784 -26.123 1.00 55.03 90 SER A O 1
ATOM 678 N N . GLU A 1 91 ? -1.942 -5.821 -27.178 1.00 58.81 91 GLU A N 1
ATOM 679 C CA . GLU A 1 91 ? -1.232 -6.351 -28.349 1.00 58.81 91 GLU A CA 1
ATOM 680 C C . GLU A 1 91 ? 0.225 -6.726 -28.033 1.00 58.81 91 GLU A C 1
ATOM 682 O O . GLU A 1 91 ? 0.626 -7.868 -28.270 1.00 58.81 91 GLU A O 1
ATOM 687 N N . GLY A 1 92 ? 0.990 -5.841 -27.382 1.00 61.03 92 GLY A N 1
ATOM 688 C CA . GLY A 1 92 ? 2.353 -6.150 -26.930 1.00 61.03 92 GLY A CA 1
ATOM 689 C C . GLY A 1 92 ? 2.377 -7.246 -25.864 1.00 61.03 92 GLY A C 1
ATOM 690 O O . GLY A 1 92 ? 3.214 -8.151 -25.914 1.00 61.03 92 GLY A O 1
ATOM 691 N N . ARG A 1 93 ? 1.377 -7.269 -24.972 1.00 60.94 93 ARG A N 1
ATOM 692 C CA . ARG A 1 93 ? 1.177 -8.375 -24.031 1.00 60.94 93 ARG A CA 1
ATOM 693 C C . ARG A 1 93 ? 0.871 -9.686 -24.754 1.00 60.94 93 ARG A C 1
ATOM 695 O O . ARG A 1 93 ? 1.394 -10.722 -24.347 1.00 60.94 93 ARG A O 1
ATOM 702 N N . ASN A 1 94 ? 0.029 -9.690 -25.779 1.00 71.94 94 ASN A N 1
ATOM 703 C CA . ASN A 1 94 ? -0.382 -10.924 -26.450 1.00 71.94 94 ASN A CA 1
ATOM 704 C C . ASN A 1 94 ? 0.646 -11.461 -27.456 1.00 71.94 94 ASN A C 1
ATOM 706 O O . ASN A 1 94 ? 0.484 -12.602 -27.902 1.00 71.94 94 ASN A O 1
ATOM 710 N N . SER A 1 95 ? 1.703 -10.697 -27.754 1.00 80.44 95 SER A N 1
ATOM 711 C CA . SER A 1 95 ? 2.870 -11.181 -28.499 1.00 80.44 95 SER A CA 1
ATOM 712 C C . SER A 1 95 ? 3.519 -12.400 -27.827 1.00 80.44 95 SER A C 1
ATOM 714 O O . SER A 1 95 ? 3.413 -12.594 -26.613 1.00 80.44 95 SER A O 1
ATOM 716 N N . GLU A 1 96 ? 4.208 -13.235 -28.607 1.00 85.31 96 GLU A N 1
ATOM 717 C CA . GLU A 1 96 ? 4.905 -14.420 -28.085 1.00 85.31 96 GLU A CA 1
ATOM 718 C C . GLU A 1 96 ? 5.969 -14.045 -27.045 1.00 85.31 96 GLU A C 1
ATOM 720 O O . GLU A 1 96 ? 6.016 -14.633 -25.965 1.00 85.31 96 GLU A O 1
ATOM 725 N N . THR A 1 97 ? 6.760 -13.001 -27.310 1.00 84.94 97 THR A N 1
ATOM 726 C CA . THR A 1 97 ? 7.796 -12.529 -26.378 1.00 84.94 97 THR A CA 1
ATOM 727 C C . THR A 1 97 ? 7.197 -11.880 -25.128 1.00 84.94 97 THR A C 1
ATOM 729 O O . THR A 1 97 ? 7.715 -12.073 -24.028 1.00 84.94 97 THR A O 1
ATOM 732 N N . GLY A 1 98 ? 6.061 -11.184 -25.257 1.00 82.88 98 GLY A N 1
ATOM 733 C CA . GLY A 1 98 ? 5.324 -10.621 -24.123 1.00 82.88 98 GLY A CA 1
ATOM 734 C C . GLY A 1 98 ? 4.685 -11.692 -23.231 1.00 82.88 98 GLY A C 1
ATOM 735 O O . GLY A 1 98 ? 4.672 -11.546 -22.005 1.00 82.88 98 GLY A O 1
ATOM 736 N N . LYS A 1 99 ? 4.178 -12.785 -23.820 1.00 87.50 99 LYS A N 1
ATOM 737 C CA . LYS A 1 99 ? 3.696 -13.969 -23.084 1.00 87.50 99 LYS A CA 1
ATOM 738 C C . LYS A 1 99 ? 4.840 -14.666 -22.350 1.00 87.50 99 LYS A C 1
ATOM 740 O O . LYS A 1 99 ? 4.725 -14.862 -21.143 1.00 87.50 99 LYS A O 1
ATOM 745 N N . ALA A 1 100 ? 5.952 -14.937 -23.035 1.00 88.44 100 ALA A N 1
ATOM 746 C CA . ALA A 1 100 ? 7.125 -15.585 -22.447 1.00 88.44 100 ALA A CA 1
ATOM 747 C C . ALA A 1 100 ? 7.682 -14.805 -21.242 1.00 88.44 100 ALA A C 1
ATOM 749 O O . ALA A 1 100 ? 7.961 -15.393 -20.199 1.00 88.44 100 ALA A O 1
ATOM 750 N N . TYR A 1 101 ? 7.769 -13.473 -21.345 1.00 86.81 101 TYR A N 1
ATOM 751 C CA . TYR A 1 101 ? 8.144 -12.604 -20.225 1.00 86.81 101 TYR A CA 1
ATOM 752 C C . TYR A 1 101 ? 7.213 -12.769 -19.013 1.00 86.81 101 TYR A C 1
ATOM 754 O O . TYR A 1 101 ? 7.688 -12.978 -17.894 1.00 86.81 101 TYR A O 1
ATOM 762 N N . ARG A 1 102 ? 5.890 -12.707 -19.216 1.00 87.06 102 ARG A N 1
ATOM 763 C CA . ARG A 1 102 ? 4.921 -12.846 -18.115 1.00 87.06 102 ARG A CA 1
ATOM 764 C C . ARG A 1 102 ? 4.957 -14.226 -17.484 1.00 87.06 102 ARG A C 1
ATOM 766 O O . ARG A 1 102 ? 4.926 -14.328 -16.264 1.00 87.06 102 ARG A O 1
ATOM 773 N N . GLU A 1 103 ? 5.016 -15.273 -18.297 1.00 91.81 103 GLU A N 1
ATOM 774 C CA . GLU A 1 103 ? 5.111 -16.645 -17.805 1.00 91.81 103 GLU A CA 1
ATOM 775 C C . GLU A 1 103 ? 6.377 -16.844 -16.971 1.00 91.81 103 GLU A C 1
ATOM 777 O O . GLU A 1 103 ? 6.308 -17.428 -15.891 1.00 91.81 103 GLU A O 1
ATOM 782 N N . ALA A 1 104 ? 7.515 -16.304 -17.415 1.00 91.12 104 ALA A N 1
ATOM 783 C CA . ALA A 1 104 ? 8.755 -16.360 -16.652 1.00 91.12 104 ALA A CA 1
ATOM 784 C C . ALA A 1 104 ? 8.645 -15.605 -15.315 1.00 91.12 104 ALA A C 1
ATOM 786 O O . ALA A 1 104 ? 9.046 -16.138 -14.282 1.00 91.12 104 ALA A O 1
ATOM 787 N N . ALA A 1 105 ? 8.040 -14.411 -15.302 1.00 90.25 105 ALA A N 1
ATOM 788 C CA . ALA A 1 105 ? 7.802 -13.658 -14.069 1.00 90.25 105 ALA A CA 1
ATOM 789 C C . ALA A 1 105 ? 6.862 -14.399 -13.097 1.00 90.25 105 ALA A C 1
ATOM 791 O O . ALA A 1 105 ? 7.142 -14.468 -11.903 1.00 90.25 105 ALA A O 1
ATOM 792 N N . ILE A 1 106 ? 5.785 -15.012 -13.603 1.00 94.12 106 ILE A N 1
ATOM 793 C CA . ILE A 1 106 ? 4.851 -15.806 -12.791 1.00 94.12 106 ILE A CA 1
ATOM 794 C C . ILE A 1 106 ? 5.557 -17.011 -12.166 1.00 94.12 106 ILE A C 1
ATOM 796 O O . ILE A 1 106 ? 5.340 -17.286 -10.991 1.00 94.12 106 ILE A O 1
ATOM 800 N N . ARG A 1 107 ? 6.429 -17.708 -12.906 1.00 95.06 107 ARG A N 1
ATOM 801 C CA . ARG A 1 107 ? 7.187 -18.848 -12.361 1.00 95.06 107 ARG A CA 1
ATOM 802 C C . ARG A 1 107 ? 8.094 -18.441 -11.200 1.00 95.06 107 ARG A C 1
ATOM 804 O O . ARG A 1 107 ? 8.213 -19.206 -10.248 1.00 95.06 107 ARG A O 1
ATOM 811 N N . VAL A 1 108 ? 8.701 -17.252 -11.252 1.00 94.50 108 VAL A N 1
ATOM 812 C CA . VAL A 1 108 ? 9.494 -16.713 -10.132 1.00 94.50 108 VAL A CA 1
ATOM 813 C C . VAL A 1 108 ? 8.613 -16.507 -8.901 1.00 94.50 108 VAL A C 1
ATOM 815 O O . VAL A 1 108 ? 8.969 -16.967 -7.820 1.00 94.50 108 VAL A O 1
ATOM 818 N N . GLU A 1 109 ? 7.456 -15.859 -9.056 1.00 96.12 109 GLU A N 1
ATOM 819 C CA . GLU A 1 109 ? 6.538 -15.625 -7.934 1.00 96.12 109 GLU A CA 1
ATOM 820 C C . GLU A 1 109 ? 5.974 -16.938 -7.373 1.00 96.12 109 GLU A C 1
ATOM 822 O O . GLU A 1 109 ? 5.977 -17.127 -6.163 1.00 96.12 109 GLU A O 1
ATOM 827 N N . GLN A 1 110 ? 5.608 -17.895 -8.230 1.00 96.62 110 GLN A N 1
ATOM 828 C CA . GLN A 1 110 ? 5.169 -19.229 -7.805 1.00 96.62 110 GLN A CA 1
ATOM 829 C C . GLN A 1 110 ? 6.254 -19.980 -7.025 1.00 96.62 110 GLN A C 1
ATOM 831 O O . GLN A 1 110 ? 5.945 -20.645 -6.038 1.00 96.62 110 GLN A O 1
ATOM 836 N N . ALA A 1 111 ? 7.520 -19.882 -7.441 1.00 97.19 111 ALA A N 1
ATOM 837 C CA . ALA A 1 111 ? 8.631 -20.496 -6.721 1.00 97.19 111 ALA A CA 1
ATOM 838 C C . ALA A 1 111 ? 8.876 -19.821 -5.362 1.00 97.19 111 ALA A C 1
ATOM 840 O O . ALA A 1 111 ? 9.116 -20.512 -4.373 1.00 97.19 111 ALA A O 1
ATOM 841 N N . LEU A 1 112 ? 8.757 -18.489 -5.292 1.00 95.94 112 LEU A N 1
ATOM 842 C CA . LEU A 1 112 ? 8.821 -17.741 -4.033 1.00 95.94 112 LEU A CA 1
ATOM 843 C C . LEU A 1 112 ? 7.684 -18.134 -3.083 1.00 95.94 112 LEU A C 1
ATOM 845 O O . LEU A 1 112 ? 7.944 -18.393 -1.914 1.00 95.94 112 LEU A O 1
ATOM 849 N N . ASP A 1 113 ? 6.451 -18.238 -3.575 1.00 95.19 113 ASP A N 1
ATOM 850 C CA . ASP A 1 113 ? 5.282 -18.615 -2.767 1.00 95.19 113 ASP A CA 1
ATOM 851 C C . ASP A 1 113 ? 5.332 -20.087 -2.325 1.00 95.19 113 ASP A C 1
ATOM 853 O O . ASP A 1 113 ? 4.844 -20.459 -1.256 1.00 95.19 113 ASP A O 1
ATOM 857 N N . ALA A 1 114 ? 5.958 -20.951 -3.127 1.00 96.56 114 ALA A N 1
ATOM 858 C CA . ALA A 1 114 ? 6.195 -22.342 -2.767 1.00 96.56 114 ALA A CA 1
ATOM 859 C C . ALA A 1 114 ? 7.335 -22.516 -1.747 1.00 96.56 114 ALA A C 1
ATOM 861 O O . ALA A 1 114 ? 7.408 -23.574 -1.113 1.00 96.56 114 ALA A O 1
ATOM 862 N N . HIS A 1 115 ? 8.203 -21.512 -1.578 1.00 97.75 115 HIS A N 1
ATOM 863 C CA . HIS A 1 115 ? 9.414 -21.619 -0.773 1.00 97.75 115 HIS A CA 1
ATOM 864 C C . HIS A 1 115 ? 9.090 -21.807 0.728 1.00 97.75 115 HIS A C 1
ATOM 866 O O . HIS A 1 115 ? 8.363 -20.990 1.301 1.00 97.75 115 HIS A O 1
ATOM 872 N N . PRO A 1 116 ? 9.669 -22.812 1.423 1.00 97.88 116 PRO A N 1
ATOM 873 C CA . PRO A 1 116 ? 9.300 -23.147 2.805 1.00 97.88 116 PRO A CA 1
ATOM 874 C C . PRO A 1 116 ? 9.408 -21.983 3.795 1.00 97.88 116 PRO A C 1
ATOM 876 O O . PRO A 1 116 ? 8.499 -21.761 4.585 1.00 97.88 116 PRO A O 1
ATOM 879 N N . ARG A 1 117 ? 10.484 -21.187 3.716 1.00 97.19 117 ARG A N 1
ATOM 880 C CA . ARG A 1 117 ? 10.661 -20.018 4.599 1.00 97.19 117 ARG A CA 1
ATOM 881 C C . ARG A 1 117 ? 9.611 -18.925 4.363 1.00 97.19 117 ARG A C 1
ATOM 883 O O . ARG A 1 117 ? 9.237 -18.249 5.307 1.00 97.19 117 ARG A O 1
ATOM 890 N N . ILE A 1 118 ? 9.136 -18.752 3.125 1.00 97.12 118 ILE A N 1
ATOM 891 C CA . ILE A 1 118 ? 8.067 -17.786 2.824 1.00 97.12 118 ILE A CA 1
ATOM 892 C C . ILE A 1 118 ? 6.746 -18.280 3.404 1.00 97.12 118 ILE A C 1
ATOM 894 O O . ILE A 1 118 ? 6.046 -17.502 4.042 1.00 97.12 118 ILE A O 1
ATOM 898 N N . LYS A 1 119 ? 6.445 -19.577 3.258 1.00 97.62 119 LYS A N 1
ATOM 899 C CA . LYS A 1 119 ? 5.262 -20.194 3.875 1.00 97.62 119 LYS A CA 1
ATOM 900 C C . LYS A 1 119 ? 5.263 -20.057 5.392 1.00 97.62 119 LYS A C 1
ATOM 902 O O . LYS A 1 119 ? 4.248 -19.673 5.947 1.00 97.62 119 LYS A O 1
ATOM 907 N N . GLN A 1 120 ? 6.405 -20.282 6.037 1.00 98.00 120 GLN A N 1
ATOM 908 C CA . GLN A 1 120 ? 6.534 -20.123 7.483 1.00 98.00 120 GLN A CA 1
ATOM 909 C C . GLN A 1 120 ? 6.231 -18.685 7.940 1.00 98.00 120 GLN A C 1
ATOM 911 O O . GLN A 1 120 ? 5.488 -18.489 8.895 1.00 98.00 120 GLN A O 1
ATOM 916 N N . VAL A 1 121 ? 6.765 -17.671 7.249 1.00 97.12 121 VAL A N 1
ATOM 917 C CA . VAL A 1 121 ? 6.459 -16.265 7.577 1.00 97.12 121 VAL A CA 1
ATOM 918 C C . VAL A 1 121 ? 4.990 -15.940 7.277 1.00 97.12 121 VAL A C 1
ATOM 920 O O . VAL A 1 121 ? 4.353 -15.214 8.036 1.00 97.12 121 VAL A O 1
ATOM 923 N N . GLN A 1 122 ? 4.414 -16.500 6.210 1.00 97.44 122 GLN A N 1
ATOM 924 C CA . GLN A 1 122 ? 2.989 -16.342 5.908 1.00 97.44 122 GLN A CA 1
ATOM 925 C C . GLN A 1 122 ? 2.099 -16.952 7.003 1.00 97.44 122 GLN A C 1
ATOM 927 O O . GLN A 1 122 ? 1.146 -16.306 7.426 1.00 97.44 122 GLN A O 1
ATOM 932 N N . GLU A 1 123 ? 2.437 -18.139 7.509 1.00 97.88 123 GLU A N 1
ATOM 933 C CA . GLU A 1 123 ? 1.744 -18.773 8.638 1.00 97.88 123 GLU A CA 1
ATOM 934 C C . GLU A 1 123 ? 1.797 -17.882 9.889 1.00 97.88 123 GLU A C 1
ATOM 936 O O . GLU A 1 123 ? 0.771 -17.660 10.525 1.00 97.88 123 GLU A O 1
ATOM 941 N N . GLN A 1 124 ? 2.949 -17.273 10.190 1.00 97.88 124 GLN A N 1
ATOM 942 C CA . GLN A 1 124 ? 3.080 -16.318 11.300 1.00 97.88 124 GLN A CA 1
ATOM 943 C C . GLN A 1 124 ? 2.217 -15.060 11.103 1.00 97.88 124 GLN A C 1
ATOM 945 O O . GLN A 1 124 ? 1.603 -14.570 12.052 1.00 97.88 124 GLN A O 1
ATOM 950 N N . ILE A 1 125 ? 2.128 -14.539 9.872 1.00 96.69 125 ILE A N 1
ATOM 951 C CA . ILE A 1 125 ? 1.240 -13.412 9.542 1.00 96.69 125 ILE A CA 1
ATOM 952 C C . ILE A 1 125 ? -0.227 -13.801 9.761 1.00 96.69 125 ILE A C 1
ATOM 954 O O . ILE A 1 125 ? -0.993 -13.006 10.316 1.00 96.69 125 ILE A O 1
ATOM 958 N N . ASP A 1 126 ? -0.617 -15.006 9.345 1.00 97.44 126 ASP A N 1
ATOM 959 C CA . ASP A 1 126 ? -1.977 -15.523 9.495 1.00 97.44 126 ASP A CA 1
ATOM 960 C C . ASP A 1 126 ? -2.324 -15.755 10.978 1.00 97.44 126 ASP A C 1
ATOM 962 O O . ASP A 1 126 ? -3.411 -15.383 11.427 1.00 97.44 126 ASP A O 1
ATOM 966 N N . GLU A 1 127 ? -1.385 -16.273 11.775 1.00 97.31 127 GLU A N 1
ATOM 967 C CA . GLU A 1 127 ? -1.517 -16.393 13.231 1.00 97.31 127 GLU A CA 1
ATOM 968 C C . GLU A 1 127 ? -1.680 -15.025 13.905 1.00 97.31 127 GLU A C 1
ATOM 970 O O . GLU A 1 127 ? -2.597 -14.832 14.710 1.00 97.31 127 GLU A O 1
ATOM 975 N N . ALA A 1 128 ? -0.843 -14.044 13.555 1.00 96.25 128 ALA A N 1
ATOM 976 C CA . ALA A 1 128 ? -0.969 -12.678 14.056 1.00 96.25 128 ALA A CA 1
ATOM 977 C C . ALA A 1 128 ? -2.318 -12.055 13.650 1.00 96.25 128 ALA A C 1
ATOM 979 O O . ALA A 1 128 ? -2.963 -11.374 14.448 1.00 96.25 128 ALA A O 1
ATOM 980 N N . GLN A 1 129 ? -2.811 -12.336 12.438 1.00 96.44 129 GLN A N 1
ATOM 981 C CA . GLN A 1 129 ? -4.136 -11.897 11.992 1.00 96.44 129 GLN A CA 1
ATOM 982 C C . GLN A 1 129 ? -5.262 -12.542 12.805 1.00 96.44 129 GLN A C 1
ATOM 984 O O . GLN A 1 129 ? -6.215 -11.848 13.168 1.00 96.44 129 GLN A O 1
ATOM 989 N N . ALA A 1 130 ? -5.159 -13.830 13.130 1.00 96.56 130 ALA A N 1
ATOM 990 C CA . ALA A 1 130 ? -6.123 -14.506 13.991 1.00 96.56 130 ALA A CA 1
ATOM 991 C C . ALA A 1 130 ? -6.141 -13.895 15.404 1.00 96.56 130 ALA A C 1
ATOM 993 O O . ALA A 1 130 ? -7.216 -13.574 15.915 1.00 96.56 130 ALA A O 1
ATOM 994 N N . LYS A 1 131 ? -4.964 -13.634 15.996 1.00 96.00 131 LYS A N 1
ATOM 995 C CA . LYS A 1 131 ? -4.844 -12.924 17.284 1.00 96.00 131 LYS A CA 1
ATOM 996 C C . LYS A 1 131 ? -5.482 -11.533 17.217 1.00 96.00 131 LYS A C 1
ATOM 998 O O . LYS A 1 131 ? -6.246 -11.168 18.107 1.00 96.00 131 LYS A O 1
ATOM 1003 N N . LYS A 1 132 ? -5.233 -10.777 16.142 1.00 93.81 132 LYS A N 1
ATOM 1004 C CA . LYS A 1 132 ? -5.811 -9.440 15.928 1.00 93.81 132 LYS A CA 1
ATOM 1005 C C . LYS A 1 132 ? -7.338 -9.469 15.904 1.00 93.81 132 LYS A C 1
ATOM 1007 O O . LYS A 1 132 ? -7.981 -8.610 16.505 1.00 93.81 132 LYS A O 1
ATOM 1012 N N . VAL A 1 133 ? -7.920 -10.445 15.205 1.00 95.62 133 VAL A N 1
ATOM 1013 C CA . VAL A 1 133 ? -9.377 -10.636 15.143 1.00 95.62 133 VAL A CA 1
ATOM 1014 C C . VAL A 1 133 ? -9.941 -10.950 16.528 1.00 95.62 133 VAL A C 1
ATOM 1016 O O . VAL A 1 133 ? -10.947 -10.358 16.915 1.00 95.62 133 VAL A O 1
ATOM 1019 N N . GLU A 1 134 ? -9.280 -11.818 17.293 1.00 95.06 134 GLU A N 1
ATOM 1020 C CA . GLU A 1 134 ? -9.715 -12.175 18.646 1.00 95.06 134 GLU A CA 1
ATOM 1021 C C . GLU A 1 134 ? -9.639 -10.987 19.619 1.00 95.06 134 GLU A C 1
ATOM 1023 O O . GLU A 1 134 ? -10.618 -10.691 20.302 1.00 95.06 134 GLU A O 1
ATOM 1028 N N . VAL A 1 135 ? -8.539 -10.229 19.630 1.00 91.19 135 VAL A N 1
ATOM 1029 C CA . VAL A 1 135 ? -8.432 -9.004 20.447 1.00 91.19 135 VAL A CA 1
ATOM 1030 C C . VAL A 1 135 ? -9.458 -7.954 20.002 1.00 91.19 135 VAL A C 1
ATOM 1032 O O . VAL A 1 135 ? -10.084 -7.296 20.832 1.00 91.19 135 VAL A O 1
ATOM 1035 N N . GLY A 1 136 ? -9.709 -7.831 18.695 1.00 91.69 136 GLY A N 1
ATOM 1036 C CA . GLY A 1 136 ? -10.766 -6.970 18.162 1.00 91.69 136 GLY A CA 1
ATOM 1037 C C . GLY A 1 136 ? -12.162 -7.361 18.663 1.00 91.69 136 GLY A C 1
ATOM 1038 O O . GLY A 1 136 ? -12.957 -6.490 19.022 1.00 91.69 136 GLY A O 1
ATOM 1039 N N . ARG A 1 137 ? -12.445 -8.665 18.756 1.00 92.88 137 ARG A N 1
ATOM 1040 C CA . ARG A 1 137 ? -13.684 -9.198 19.339 1.00 92.88 137 ARG A CA 1
ATOM 1041 C C . ARG A 1 137 ? -13.802 -8.829 20.821 1.00 92.88 137 ARG A C 1
ATOM 1043 O O . ARG A 1 137 ? -14.851 -8.346 21.235 1.00 92.88 137 ARG A O 1
ATOM 1050 N N . GLN A 1 138 ? -12.726 -8.970 21.594 1.00 87.81 138 GLN A N 1
ATOM 1051 C CA . GLN A 1 138 ? -12.693 -8.585 23.012 1.00 87.81 138 GLN A CA 1
ATOM 1052 C C . GLN A 1 138 ? -12.915 -7.078 23.209 1.00 87.81 138 GLN A C 1
ATOM 1054 O O . GLN A 1 138 ? -13.681 -6.669 24.082 1.00 87.81 138 GLN A O 1
ATOM 1059 N N . LEU A 1 139 ? -12.309 -6.232 22.368 1.00 87.12 139 LEU A N 1
ATOM 1060 C CA . LEU A 1 139 ? -12.539 -4.784 22.388 1.00 87.12 139 LEU A CA 1
ATOM 1061 C C . LEU A 1 139 ? -14.003 -4.428 22.102 1.00 87.12 139 LEU A C 1
ATOM 1063 O O . LEU A 1 139 ? -14.552 -3.534 22.753 1.00 87.12 139 LEU A O 1
ATOM 1067 N N . ALA A 1 140 ? -14.642 -5.132 21.163 1.00 87.12 140 ALA A N 1
ATOM 1068 C CA . ALA A 1 140 ? -16.062 -4.959 20.874 1.00 87.12 140 ALA A CA 1
ATOM 1069 C C . ALA A 1 140 ? -16.935 -5.354 22.078 1.00 87.12 140 ALA A C 1
ATOM 1071 O O . ALA A 1 140 ? -17.780 -4.564 22.493 1.00 87.12 140 ALA A O 1
ATOM 1072 N N . GLU A 1 141 ? -16.671 -6.501 22.712 1.00 87.56 141 GLU A N 1
ATOM 1073 C CA . GLU A 1 141 ? -17.387 -6.941 23.920 1.00 87.56 141 GLU A CA 1
ATOM 1074 C C . GLU A 1 141 ? -17.249 -5.942 25.076 1.00 87.56 141 GLU A C 1
ATOM 1076 O O . GLU A 1 141 ? -18.233 -5.605 25.740 1.00 87.56 141 GLU A O 1
ATOM 1081 N N . ILE A 1 142 ? -16.040 -5.417 25.298 1.00 83.94 142 ILE A N 1
ATOM 1082 C CA . ILE A 1 142 ? -15.792 -4.388 26.313 1.00 83.94 142 ILE A CA 1
ATOM 1083 C C . ILE A 1 142 ? -16.563 -3.105 25.975 1.00 83.94 142 ILE A C 1
ATOM 1085 O O . ILE A 1 142 ? -17.168 -2.488 26.857 1.00 83.94 142 ILE A O 1
ATOM 1089 N N . SER A 1 143 ? -16.574 -2.694 24.706 1.00 84.12 143 SER A N 1
ATOM 1090 C CA . SER A 1 143 ? -17.326 -1.522 24.250 1.00 84.12 143 SER A CA 1
ATOM 1091 C C . SER A 1 143 ? -18.836 -1.689 24.459 1.00 84.12 143 SER A C 1
ATOM 1093 O O . SER A 1 143 ? -19.489 -0.780 24.980 1.00 84.12 143 SER A O 1
ATOM 1095 N N . ASP A 1 144 ? -19.389 -2.856 24.133 1.00 85.56 144 ASP A N 1
ATOM 1096 C CA . ASP A 1 144 ? -20.808 -3.164 24.315 1.00 85.56 144 ASP A CA 1
ATOM 1097 C C . ASP A 1 144 ? -21.195 -3.203 25.795 1.00 85.56 144 ASP A C 1
ATOM 1099 O O . ASP A 1 144 ? -22.214 -2.629 26.195 1.00 85.56 144 ASP A O 1
ATOM 1103 N N . ALA A 1 145 ? -20.351 -3.798 26.643 1.00 81.69 145 ALA A N 1
ATOM 1104 C CA . ALA A 1 145 ? -20.537 -3.777 28.090 1.00 81.69 145 ALA A CA 1
ATOM 1105 C C . ALA A 1 145 ? -20.591 -2.333 28.620 1.00 81.69 145 ALA A C 1
ATOM 1107 O O . ALA A 1 145 ? -21.510 -1.974 29.363 1.00 81.69 145 ALA A O 1
ATOM 1108 N N . ARG A 1 146 ? -19.672 -1.466 28.174 1.00 78.75 146 ARG A N 1
ATOM 1109 C CA . ARG A 1 146 ? -19.664 -0.036 28.535 1.00 78.75 146 ARG A CA 1
ATOM 1110 C C . ARG A 1 146 ? -20.917 0.688 28.050 1.00 78.75 146 ARG A C 1
ATOM 1112 O O . ARG A 1 146 ? -21.477 1.502 28.788 1.00 78.75 146 ARG A O 1
ATOM 1119 N N . HIS A 1 147 ? -21.373 0.405 26.831 1.00 83.62 147 HIS A N 1
ATOM 1120 C CA . HIS A 1 147 ? -22.602 0.983 26.295 1.00 83.62 147 HIS A CA 1
ATOM 1121 C C . HIS A 1 147 ? -23.826 0.589 27.136 1.00 83.62 147 HIS A C 1
ATOM 1123 O O . HIS A 1 147 ? -24.615 1.455 27.522 1.00 83.62 147 HIS A O 1
ATOM 1129 N N . ASN A 1 148 ? -23.957 -0.695 27.476 1.00 83.00 148 ASN A N 1
ATOM 1130 C CA . ASN A 1 148 ? -25.075 -1.214 28.264 1.00 83.00 148 ASN A CA 1
ATOM 1131 C C . ASN A 1 148 ? -25.117 -0.624 29.677 1.00 83.00 148 ASN A C 1
ATOM 1133 O O . ASN A 1 148 ? -26.188 -0.223 30.138 1.00 83.00 148 ASN A O 1
ATOM 1137 N N . VAL A 1 149 ? -23.959 -0.488 30.329 1.00 77.81 149 VAL A N 1
ATOM 1138 C CA . VAL A 1 149 ? -23.838 0.183 31.632 1.00 77.81 149 VAL A CA 1
ATOM 1139 C C . VAL A 1 149 ? -24.328 1.629 31.551 1.00 77.81 149 VAL A C 1
ATOM 1141 O O . VAL A 1 149 ? -25.193 2.035 32.329 1.00 77.81 149 VAL A O 1
ATOM 1144 N N . ARG A 1 150 ? -23.849 2.404 30.568 1.00 79.44 150 ARG A N 1
ATOM 1145 C CA . ARG A 1 150 ? -24.270 3.805 30.385 1.00 79.44 150 ARG A CA 1
ATOM 1146 C C . ARG A 1 150 ? -25.765 3.920 30.126 1.00 79.44 150 ARG A C 1
ATOM 1148 O O . ARG A 1 150 ? -26.430 4.761 30.725 1.00 79.44 150 ARG A O 1
ATOM 1155 N N . LYS A 1 151 ? -26.309 3.046 29.279 1.00 85.50 151 LYS A N 1
ATOM 1156 C CA . LYS A 1 151 ? -27.745 2.990 28.990 1.00 85.50 151 LYS A CA 1
ATOM 1157 C C . LYS A 1 151 ? -28.564 2.690 30.251 1.00 85.50 151 LYS A C 1
ATOM 1159 O O . LYS A 1 151 ? -29.582 3.344 30.481 1.00 85.50 151 LYS A O 1
ATOM 1164 N N . GLY A 1 152 ? -28.114 1.743 31.078 1.00 85.56 152 GLY A N 1
ATOM 1165 C CA . GLY A 1 152 ? -28.728 1.419 32.368 1.00 85.56 152 GLY A CA 1
ATOM 1166 C C . GLY A 1 152 ? -28.719 2.606 33.331 1.00 85.56 152 GLY A C 1
ATOM 1167 O O . GLY A 1 152 ? -29.768 2.976 33.859 1.00 85.56 152 GLY A O 1
ATOM 1168 N N . ALA A 1 153 ? -27.569 3.265 33.478 1.00 83.81 153 ALA A N 1
ATOM 1169 C CA . ALA A 1 153 ? -27.417 4.447 34.321 1.00 83.81 153 ALA A CA 1
ATOM 1170 C C . ALA A 1 153 ? -28.280 5.626 33.848 1.00 83.81 153 ALA A C 1
ATOM 1172 O O . ALA A 1 153 ? -28.939 6.273 34.658 1.00 83.81 153 ALA A O 1
ATOM 1173 N N . SER A 1 154 ? -28.353 5.882 32.537 1.00 87.00 154 SER A N 1
ATOM 1174 C CA . SER A 1 154 ? -29.250 6.904 31.980 1.00 87.00 154 SER A CA 1
ATOM 1175 C C . SER A 1 154 ? -30.721 6.598 32.267 1.00 87.00 154 SER A C 1
ATOM 1177 O O . SER A 1 154 ? -31.485 7.505 32.589 1.00 87.00 154 SER A O 1
ATOM 1179 N N . LYS A 1 155 ? -31.132 5.324 32.202 1.00 91.06 155 LYS A N 1
ATOM 1180 C CA . LYS A 1 155 ? -32.502 4.919 32.552 1.00 91.06 155 LYS A CA 1
ATOM 1181 C C . LYS A 1 155 ? -32.797 5.156 34.037 1.00 91.06 155 LYS A C 1
ATOM 1183 O O . LYS A 1 155 ? -33.852 5.700 34.361 1.00 91.06 155 LYS A O 1
ATOM 1188 N N . GLN A 1 156 ? -31.876 4.773 34.922 1.00 88.69 156 GLN A N 1
ATOM 1189 C CA . GLN A 1 156 ? -32.002 5.003 36.366 1.00 88.69 156 GLN A CA 1
ATOM 1190 C C . GLN A 1 156 ? -32.063 6.497 36.692 1.00 88.69 156 GLN A C 1
ATOM 1192 O O . GLN A 1 156 ? -32.932 6.915 37.448 1.00 88.69 156 GLN A O 1
ATOM 1197 N N . PHE A 1 157 ? -31.213 7.307 36.058 1.00 91.56 157 PHE A N 1
ATOM 1198 C CA . PHE A 1 157 ? -31.238 8.761 36.181 1.00 91.56 157 PHE A CA 1
ATOM 1199 C C . PHE A 1 157 ? -32.592 9.352 35.779 1.00 91.56 157 PHE A C 1
ATOM 1201 O O . PHE A 1 157 ? -33.198 10.082 36.559 1.00 91.56 157 PHE A O 1
ATOM 1208 N N . ASN A 1 158 ? -33.094 9.002 34.591 1.00 92.12 158 ASN A N 1
ATOM 1209 C CA . ASN A 1 158 ? -34.379 9.506 34.109 1.00 92.12 158 ASN A CA 1
ATOM 1210 C C . ASN A 1 158 ? -35.534 9.107 35.040 1.00 92.12 158 ASN A C 1
ATOM 1212 O O . ASN A 1 158 ? -36.430 9.913 35.273 1.00 92.12 158 ASN A O 1
ATOM 1216 N N . THR A 1 159 ? -35.487 7.891 35.593 1.00 95.25 159 THR A N 1
ATOM 1217 C CA . THR A 1 159 ? -36.481 7.406 36.565 1.00 95.25 159 THR A CA 1
ATOM 1218 C C . THR A 1 159 ? -36.405 8.211 37.863 1.00 95.25 159 THR A C 1
ATOM 1220 O O . THR A 1 159 ? -37.406 8.771 38.284 1.00 95.25 159 THR A O 1
ATOM 1223 N N . ALA A 1 160 ? -35.209 8.381 38.435 1.00 93.00 160 ALA A N 1
ATOM 1224 C CA . ALA A 1 160 ? -35.014 9.145 39.667 1.00 93.00 160 ALA A CA 1
ATOM 1225 C C . ALA A 1 160 ? -35.442 10.617 39.533 1.00 93.00 160 ALA A C 1
ATOM 1227 O O . ALA A 1 160 ? -36.034 11.175 40.451 1.00 93.00 160 ALA A O 1
ATOM 1228 N N . VAL A 1 161 ? -35.178 11.250 38.384 1.00 94.75 161 VAL A N 1
ATOM 1229 C CA . VAL A 1 161 ? -35.631 12.624 38.106 1.00 94.75 161 VAL A CA 1
ATOM 1230 C C . VAL A 1 161 ? -37.155 12.695 37.987 1.00 94.75 161 VAL A C 1
ATOM 1232 O O . VAL A 1 161 ? -37.752 13.647 38.489 1.00 94.75 161 VAL A O 1
ATOM 1235 N N . ALA A 1 162 ? -37.784 11.708 37.343 1.00 95.81 162 ALA A N 1
ATOM 1236 C CA . ALA A 1 162 ? -39.239 11.638 37.236 1.00 95.81 162 ALA A CA 1
ATOM 1237 C C . ALA A 1 162 ? -39.898 11.438 38.611 1.00 95.81 162 ALA A C 1
ATOM 1239 O O . ALA A 1 162 ? -40.817 12.183 38.949 1.00 95.81 162 ALA A O 1
ATOM 1240 N N . ASP A 1 163 ? -39.385 10.509 39.422 1.00 95.31 163 ASP A N 1
ATOM 1241 C CA . ASP A 1 163 ? -39.895 10.212 40.764 1.00 95.31 163 ASP A CA 1
ATOM 1242 C C . ASP A 1 163 ? -39.730 11.412 41.709 1.00 95.31 163 ASP A C 1
ATOM 1244 O O . ASP A 1 163 ? -40.681 11.804 42.386 1.00 95.31 163 ASP A O 1
ATOM 1248 N N . ALA A 1 164 ? -38.556 12.057 41.705 1.00 94.75 164 ALA A N 1
ATOM 1249 C CA . ALA A 1 164 ? -38.308 13.275 42.480 1.00 94.75 164 ALA A CA 1
ATOM 1250 C C . ALA A 1 164 ? -39.245 14.417 42.052 1.00 94.75 164 ALA A C 1
ATOM 1252 O O . ALA A 1 164 ? -39.798 15.131 42.891 1.00 94.75 164 ALA A O 1
ATOM 1253 N N . GLY A 1 165 ? -39.464 14.577 40.741 1.00 95.31 165 GLY A N 1
ATOM 1254 C CA . GLY A 1 165 ? -40.402 15.554 40.190 1.00 95.31 165 GLY A CA 1
ATOM 1255 C C . GLY A 1 165 ? -41.845 15.303 40.635 1.00 95.31 165 GLY A C 1
ATOM 1256 O O . GLY A 1 165 ? -42.515 16.240 41.070 1.00 95.31 165 GLY A O 1
ATOM 1257 N N . ALA A 1 166 ? -42.301 14.048 40.581 1.00 96.31 166 ALA A N 1
ATOM 1258 C CA . ALA A 1 166 ? -43.636 13.650 41.019 1.00 96.31 166 ALA A CA 1
ATOM 1259 C C . ALA A 1 166 ? -43.833 13.868 42.528 1.00 96.31 166 ALA A C 1
ATOM 1261 O O . ALA A 1 166 ? -44.813 14.492 42.931 1.00 96.31 166 ALA A O 1
ATOM 1262 N N . ALA A 1 167 ? -42.871 13.443 43.355 1.00 95.31 167 ALA A N 1
ATOM 1263 C CA . ALA A 1 167 ? -42.919 13.627 44.805 1.00 95.31 167 ALA A CA 1
ATOM 1264 C C . ALA A 1 167 ? -42.912 15.112 45.208 1.00 95.31 167 ALA A C 1
ATOM 1266 O O . ALA A 1 167 ? -43.622 15.522 46.129 1.00 95.31 167 ALA A O 1
ATOM 1267 N N . ALA A 1 168 ? -42.131 15.943 44.510 1.00 95.31 168 ALA A N 1
ATOM 1268 C CA . ALA A 1 168 ? -42.114 17.383 44.742 1.00 95.31 168 ALA A CA 1
ATOM 1269 C C . ALA A 1 168 ? -43.447 18.043 44.362 1.00 95.31 168 ALA A C 1
ATOM 1271 O O . ALA A 1 168 ? -43.908 18.932 45.077 1.00 95.31 168 ALA A O 1
ATOM 1272 N N . GLU A 1 169 ? -44.071 17.619 43.263 1.00 96.12 169 GLU A N 1
ATOM 1273 C CA . GLU A 1 169 ? -45.371 18.139 42.836 1.00 96.12 169 GLU A CA 1
ATOM 1274 C C . GLU A 1 169 ? -46.495 17.732 43.799 1.00 96.12 169 GLU A C 1
ATOM 1276 O O . GLU A 1 169 ? -47.279 18.584 44.215 1.00 96.12 169 GLU A O 1
ATOM 1281 N N . GLU A 1 170 ? -46.518 16.476 44.250 1.00 96.56 170 GLU A N 1
ATOM 1282 C CA . GLU A 1 170 ? -47.457 16.007 45.276 1.00 96.56 170 GLU A CA 1
ATOM 1283 C C . GLU A 1 170 ? -47.319 16.821 46.575 1.00 96.56 170 GLU A C 1
ATOM 1285 O O . GLU A 1 170 ? -48.309 17.325 47.113 1.00 96.56 170 GLU A O 1
ATOM 1290 N N . ALA A 1 171 ? -46.084 17.036 47.043 1.00 95.25 171 ALA A N 1
ATOM 1291 C CA . ALA A 1 171 ? -45.817 17.837 48.235 1.00 95.25 171 ALA A CA 1
ATOM 1292 C C . ALA A 1 171 ? -46.251 19.305 48.073 1.00 95.25 171 ALA A C 1
ATOM 1294 O O . ALA A 1 171 ? -46.772 19.903 49.019 1.00 95.25 171 ALA A O 1
ATOM 1295 N N . ARG A 1 172 ? -46.076 19.899 46.881 1.00 95.62 172 ARG A N 1
ATOM 1296 C CA . ARG A 1 172 ? -46.557 21.260 46.588 1.00 95.62 172 ARG A CA 1
ATOM 1297 C C . ARG A 1 172 ? -48.074 21.331 46.630 1.00 95.62 172 ARG A C 1
ATOM 1299 O O . ARG A 1 172 ? -48.610 22.221 47.283 1.00 95.62 172 ARG A O 1
ATOM 1306 N N . GLN A 1 173 ? -48.764 20.400 45.975 1.00 95.94 173 GLN A N 1
ATOM 1307 C CA . GLN A 1 173 ? -50.226 20.367 45.957 1.00 95.94 173 GLN A CA 1
ATOM 1308 C C . GLN A 1 173 ? -50.803 20.168 47.361 1.00 95.94 173 GLN A C 1
ATOM 1310 O O . GLN A 1 173 ? -51.766 20.842 47.729 1.00 95.94 173 GLN A O 1
ATOM 1315 N N . ALA A 1 174 ? -50.187 19.303 48.171 1.00 96.00 174 ALA A N 1
ATOM 1316 C CA . ALA A 1 174 ? -50.565 19.115 49.567 1.00 96.00 174 ALA A CA 1
ATOM 1317 C C . ALA A 1 174 ? -50.402 20.407 50.388 1.00 96.00 174 ALA A C 1
ATOM 1319 O O . ALA A 1 174 ? -51.322 20.777 51.118 1.00 96.00 174 ALA A O 1
ATOM 1320 N N . LEU A 1 175 ? -49.284 21.126 50.221 1.00 96.06 175 LEU A N 1
ATOM 1321 C CA . LEU A 1 175 ? -49.037 22.402 50.900 1.00 96.06 175 LEU A CA 1
ATOM 1322 C C . LEU A 1 175 ? -50.041 23.485 50.476 1.00 96.06 175 LEU A C 1
ATOM 1324 O O . LEU A 1 175 ? -50.619 24.145 51.335 1.00 96.06 175 LEU A O 1
ATOM 1328 N N . LEU A 1 176 ? -50.289 23.642 49.171 1.00 94.94 176 LEU A N 1
ATOM 1329 C CA . LEU A 1 176 ? -51.260 24.609 48.641 1.00 94.94 176 LEU A CA 1
ATOM 1330 C C . LEU A 1 176 ? -52.672 24.323 49.169 1.00 94.94 176 LEU A C 1
ATOM 1332 O O . LEU A 1 176 ? -53.365 25.229 49.630 1.00 94.94 176 LEU A O 1
ATOM 1336 N N . LYS A 1 177 ? -53.067 23.043 49.185 1.00 95.75 177 LYS A N 1
ATOM 1337 C CA . LYS A 1 177 ? -54.349 22.600 49.742 1.00 95.75 177 LYS A CA 1
ATOM 1338 C C . LYS A 1 177 ? -54.451 22.883 51.241 1.00 95.75 177 LYS A C 1
ATOM 1340 O O . LYS A 1 177 ? -55.501 23.334 51.687 1.00 95.75 177 LYS A O 1
ATOM 1345 N N . GLN A 1 178 ? -53.390 22.630 52.009 1.00 94.75 178 GLN A N 1
ATOM 1346 C CA . GLN A 1 178 ? -53.351 22.903 53.448 1.00 94.75 178 GLN A CA 1
ATOM 1347 C C . GLN A 1 178 ? -53.445 24.405 53.753 1.00 94.75 178 GLN A C 1
ATOM 1349 O O . GLN A 1 178 ? -54.140 24.789 54.688 1.00 94.75 178 GLN A O 1
ATOM 1354 N N . ALA A 1 179 ? -52.788 25.241 52.948 1.00 92.94 179 ALA A N 1
ATOM 1355 C CA . ALA A 1 179 ? -52.832 26.697 53.060 1.00 92.94 179 ALA A CA 1
ATOM 1356 C C . ALA A 1 179 ? -54.119 27.321 52.475 1.00 92.94 179 ALA A C 1
ATOM 1358 O O . ALA A 1 179 ? -54.356 28.514 52.643 1.00 92.94 179 ALA A O 1
ATOM 1359 N N . GLY A 1 180 ? -54.960 26.535 51.790 1.00 94.81 180 GLY A N 1
ATOM 1360 C CA . GLY A 1 180 ? -56.216 27.003 51.197 1.00 94.81 180 GLY A CA 1
ATOM 1361 C C . GLY A 1 180 ? -56.041 27.909 49.973 1.00 94.81 180 GLY A C 1
ATOM 1362 O O . GLY A 1 180 ? -56.961 28.650 49.629 1.00 94.81 180 GLY A O 1
ATOM 1363 N N . VAL A 1 181 ? -54.885 27.857 49.308 1.00 94.06 181 VAL A N 1
ATOM 1364 C CA . VAL A 1 181 ? -54.547 28.708 48.156 1.00 94.06 181 VAL A CA 1
ATOM 1365 C C . VAL A 1 181 ? -54.405 27.891 46.874 1.00 94.06 181 VAL A C 1
ATOM 1367 O O . VAL A 1 181 ? -54.167 26.684 46.909 1.00 94.06 181 VAL A O 1
ATOM 1370 N N . ARG A 1 182 ? -54.566 28.544 45.718 1.00 89.56 182 ARG A N 1
ATOM 1371 C CA . ARG A 1 182 ? -54.387 27.900 44.404 1.00 89.56 182 ARG A CA 1
ATOM 1372 C C . ARG A 1 182 ? -52.963 28.010 43.875 1.00 89.56 182 ARG A C 1
ATOM 1374 O O . ARG A 1 182 ? -52.471 27.039 43.313 1.00 89.56 182 ARG A O 1
ATOM 1381 N N . ASP A 1 183 ? -52.318 29.156 44.076 1.00 90.88 183 ASP A N 1
ATOM 1382 C CA . ASP A 1 183 ? -50.995 29.439 43.527 1.00 90.88 183 ASP A CA 1
ATOM 1383 C C . ASP A 1 183 ? -49.960 29.654 44.638 1.00 90.88 183 ASP A C 1
ATOM 1385 O O . ASP A 1 183 ? -50.246 30.209 45.697 1.00 90.88 183 ASP A O 1
ATOM 1389 N N . ALA A 1 184 ? -48.704 29.293 44.362 1.00 87.94 184 ALA A N 1
ATOM 1390 C CA . ALA A 1 184 ? -47.597 29.452 45.311 1.00 87.94 184 ALA A CA 1
ATOM 1391 C C . ALA A 1 184 ? -47.308 30.915 45.702 1.00 87.94 184 ALA A C 1
ATOM 1393 O O . ALA A 1 184 ? -46.735 31.164 46.759 1.00 87.94 184 ALA A O 1
ATOM 1394 N N . LYS A 1 185 ? -47.698 31.884 44.864 1.00 91.88 185 LYS A N 1
ATOM 1395 C CA . LYS A 1 185 ? -47.547 33.325 45.140 1.00 91.88 185 LYS A CA 1
ATOM 1396 C C . LYS A 1 185 ? -48.469 33.818 46.263 1.00 91.88 185 LYS A C 1
ATOM 1398 O O . LYS A 1 185 ? -48.167 34.837 46.871 1.00 91.88 185 LYS A O 1
ATOM 1403 N N . ASP A 1 186 ? -49.562 33.097 46.513 1.00 93.06 186 ASP A N 1
ATOM 1404 C CA . ASP A 1 186 ? -50.572 33.454 47.511 1.00 93.06 186 ASP A CA 1
ATOM 1405 C C . ASP A 1 186 ? -50.257 32.823 48.882 1.00 93.06 186 ASP A C 1
ATOM 1407 O O . ASP A 1 186 ? -50.994 33.026 49.845 1.00 93.06 186 ASP A O 1
ATOM 1411 N N . LEU A 1 187 ? -49.166 32.049 48.986 1.00 92.44 187 LEU A N 1
ATOM 1412 C CA . LEU A 1 187 ? -48.705 31.471 50.246 1.00 92.44 187 LEU A CA 1
ATOM 1413 C C . LEU A 1 187 ? -48.290 32.564 51.235 1.00 92.44 187 LEU A C 1
ATOM 1415 O O . LEU A 1 187 ? -47.617 33.535 50.879 1.00 92.44 187 LEU A O 1
ATOM 1419 N N . THR A 1 188 ? -48.641 32.346 52.500 1.00 92.19 188 THR A N 1
ATOM 1420 C CA . THR A 1 188 ? -48.267 33.220 53.614 1.00 92.19 188 THR A CA 1
ATOM 1421 C C . THR A 1 188 ? -46.749 33.253 53.820 1.00 92.19 188 THR A C 1
ATOM 1423 O O . THR A 1 188 ? -46.019 32.354 53.386 1.00 92.19 188 THR A O 1
ATOM 1426 N N . GLU A 1 189 ? -46.256 34.263 54.543 1.00 92.44 189 GLU A N 1
ATOM 1427 C CA . GLU A 1 189 ? -44.843 34.324 54.944 1.00 92.44 189 GLU A CA 1
ATOM 1428 C C . GLU A 1 189 ? -44.408 33.095 55.765 1.00 92.44 189 GLU A C 1
ATOM 1430 O O . GLU A 1 189 ? -43.245 32.699 55.698 1.00 92.44 189 GLU A O 1
ATOM 1435 N N . GLU A 1 190 ? -45.338 32.447 56.474 1.00 90.88 190 GLU A N 1
ATOM 1436 C CA . GLU A 1 190 ? -45.083 31.234 57.257 1.00 90.88 190 GLU A CA 1
ATOM 1437 C C . GLU A 1 190 ? -44.950 29.969 56.384 1.00 90.88 190 GLU A C 1
ATOM 1439 O O . GLU A 1 190 ? -44.155 29.075 56.690 1.00 90.88 190 GLU A O 1
ATOM 1444 N N . ASP A 1 191 ? -45.676 29.884 55.263 1.00 91.56 191 ASP A N 1
ATOM 1445 C CA . ASP A 1 191 ? -45.666 28.709 54.377 1.00 91.56 191 ASP A CA 1
ATOM 1446 C C . ASP A 1 191 ? -44.637 28.796 53.243 1.00 91.56 191 ASP A C 1
ATOM 1448 O O . ASP A 1 191 ? -44.202 27.769 52.707 1.00 91.56 191 ASP A O 1
ATOM 1452 N N . GLN A 1 192 ? -44.172 30.000 52.902 1.00 91.69 192 GLN A N 1
ATOM 1453 C CA . GLN A 1 192 ? -43.106 30.183 51.916 1.00 91.69 192 GLN A CA 1
ATOM 1454 C C . GLN A 1 192 ? -41.818 29.392 52.223 1.00 91.69 192 GLN A C 1
ATOM 1456 O O . GLN A 1 192 ? -41.276 28.779 51.296 1.00 91.69 192 GLN A O 1
ATOM 1461 N N . PRO A 1 193 ? -41.304 29.339 53.470 1.00 95.12 193 PRO A N 1
ATOM 1462 C CA . PRO A 1 193 ? -40.163 28.494 53.818 1.00 95.12 193 PRO A CA 1
ATOM 1463 C C . PRO A 1 193 ? -40.393 27.009 53.508 1.00 95.12 193 PRO A C 1
ATOM 1465 O O . PRO A 1 193 ? -39.484 26.346 53.005 1.00 95.12 193 PRO A O 1
ATOM 1468 N N . LYS A 1 194 ? -41.610 26.493 53.735 1.00 94.31 194 LYS A N 1
ATOM 1469 C CA . LYS A 1 194 ? -41.971 25.094 53.445 1.00 94.31 194 LYS A CA 1
ATOM 1470 C C . LYS A 1 194 ? -41.951 24.828 51.939 1.00 94.31 194 LYS A C 1
ATOM 1472 O O . LYS A 1 194 ? -41.372 23.838 51.497 1.00 94.31 194 LYS A O 1
ATOM 1477 N N . TYR A 1 195 ? -42.491 25.749 51.138 1.00 93.50 195 TYR A N 1
ATOM 1478 C CA . TYR A 1 195 ? -42.438 25.654 49.675 1.00 93.50 195 TYR A CA 1
ATOM 1479 C C . TYR A 1 195 ? -40.993 25.675 49.146 1.00 93.50 195 TYR A C 1
ATOM 1481 O O . TYR A 1 195 ? -40.620 24.855 48.302 1.00 93.50 195 TYR A O 1
ATOM 1489 N N . ARG A 1 196 ? -40.143 26.564 49.684 1.00 94.44 196 ARG A N 1
ATOM 1490 C CA . ARG A 1 196 ? -38.708 26.607 49.348 1.00 94.44 196 ARG A CA 1
ATOM 1491 C C . ARG A 1 196 ? -38.002 25.304 49.725 1.00 94.44 196 ARG A C 1
ATOM 1493 O O . ARG A 1 196 ? -37.207 24.814 48.931 1.00 94.44 196 ARG A O 1
ATOM 1500 N N . ALA A 1 197 ? -38.326 24.707 50.873 1.00 95.19 197 ALA A N 1
ATOM 1501 C CA . ALA A 1 197 ? -37.756 23.427 51.291 1.00 95.19 197 ALA A CA 1
ATOM 1502 C C . ALA A 1 197 ? -38.072 22.288 50.302 1.00 95.19 197 ALA A C 1
ATOM 1504 O O . ALA A 1 197 ? -37.182 21.493 49.999 1.00 95.19 197 ALA A O 1
ATOM 1505 N N . ILE A 1 198 ? -39.285 22.245 49.732 1.00 94.75 198 ILE A N 1
ATOM 1506 C CA . ILE A 1 198 ? -39.644 21.275 48.679 1.00 94.75 198 ILE A CA 1
ATOM 1507 C C . ILE A 1 198 ? -38.763 21.473 47.436 1.00 94.75 198 ILE A C 1
ATOM 1509 O O . ILE A 1 198 ? -38.243 20.507 46.879 1.00 94.75 198 ILE A O 1
ATOM 1513 N N . HIS A 1 199 ? -38.549 22.721 47.005 1.00 93.50 199 HIS A N 1
ATOM 1514 C CA . HIS A 1 199 ? -37.691 23.011 45.852 1.00 93.50 199 HIS A CA 1
ATOM 1515 C C . HIS A 1 199 ? -36.217 22.660 46.104 1.00 93.50 199 HIS A C 1
ATOM 1517 O O . HIS A 1 199 ? -35.568 22.064 45.240 1.00 93.50 199 HIS A O 1
ATOM 1523 N N . THR A 1 200 ? -35.697 22.974 47.293 1.00 95.88 200 THR A N 1
ATOM 1524 C CA . THR A 1 200 ? -34.343 22.584 47.706 1.00 95.88 200 THR A CA 1
ATOM 1525 C C . THR A 1 200 ? -34.190 21.067 47.703 1.00 95.88 200 THR A C 1
ATOM 1527 O O . THR A 1 200 ? -33.211 20.554 47.166 1.00 95.88 200 THR A O 1
ATOM 1530 N N . ARG A 1 201 ? -35.178 20.332 48.231 1.00 94.38 201 ARG A N 1
ATOM 1531 C CA . ARG A 1 201 ? -35.179 18.866 48.219 1.00 94.38 201 ARG A CA 1
ATOM 1532 C C . ARG A 1 201 ? -35.144 18.306 46.796 1.00 94.38 201 ARG A C 1
ATOM 1534 O O . ARG A 1 201 ? -34.263 17.504 46.509 1.00 94.38 201 ARG A O 1
ATOM 1541 N N . LEU A 1 202 ? -36.021 18.775 45.904 1.00 95.06 202 LEU A N 1
ATOM 1542 C CA . LEU A 1 202 ? -36.024 18.374 44.490 1.00 95.06 202 LEU A CA 1
ATOM 1543 C C . LEU A 1 202 ? -34.660 18.620 43.831 1.00 95.06 202 LEU A C 1
ATOM 1545 O O . LEU A 1 202 ? -34.128 17.759 43.136 1.00 95.06 202 LEU A O 1
ATOM 1549 N N . THR A 1 203 ? -34.078 19.797 44.064 1.00 95.12 203 THR A N 1
ATOM 1550 C CA . THR A 1 203 ? -32.773 20.163 43.500 1.00 95.12 203 THR A CA 1
ATOM 1551 C C . THR A 1 203 ? -31.671 19.234 44.007 1.00 95.12 203 THR A C 1
ATOM 1553 O O . THR A 1 203 ? -30.847 18.779 43.215 1.00 95.12 203 THR A O 1
ATOM 1556 N N . ASN A 1 204 ? -31.687 18.901 45.300 1.00 94.62 204 ASN A N 1
ATOM 1557 C CA . ASN A 1 204 ? -30.737 17.969 45.903 1.00 94.62 204 ASN A CA 1
ATOM 1558 C C . ASN A 1 204 ? -30.909 16.543 45.361 1.00 94.62 204 ASN A C 1
ATOM 1560 O O . ASN A 1 204 ? -29.917 15.911 45.012 1.00 94.62 204 ASN A O 1
ATOM 1564 N N . GLU A 1 205 ? -32.140 16.044 45.233 1.00 93.00 205 GLU A N 1
ATOM 1565 C CA . GLU A 1 205 ? -32.421 14.713 44.674 1.00 93.00 205 GLU A CA 1
ATOM 1566 C C . GLU A 1 205 ? -31.975 14.614 43.204 1.00 93.00 205 GLU A C 1
ATOM 1568 O O . GLU A 1 205 ? -31.304 13.653 42.822 1.00 93.00 205 GLU A O 1
ATOM 1573 N N . ILE A 1 206 ? -32.229 15.649 42.393 1.00 93.38 206 ILE A N 1
ATOM 1574 C CA . ILE A 1 206 ? -31.720 15.729 41.015 1.00 93.38 206 ILE A CA 1
ATOM 1575 C C . ILE A 1 206 ? -30.186 15.791 40.995 1.00 93.38 206 ILE A C 1
ATOM 1577 O O . ILE A 1 206 ? -29.561 15.154 40.145 1.00 93.38 206 ILE A O 1
ATOM 1581 N N . ALA A 1 207 ? -29.558 16.545 41.901 1.00 92.25 207 ALA A N 1
ATOM 1582 C CA . ALA A 1 207 ? -28.101 16.627 41.990 1.00 92.25 207 ALA A CA 1
ATOM 1583 C C . ALA A 1 207 ? -27.475 15.272 42.360 1.00 92.25 207 ALA A C 1
ATOM 1585 O O . ALA A 1 207 ? -26.486 14.877 41.742 1.00 92.25 207 ALA A O 1
ATOM 1586 N N . ILE A 1 208 ? -28.085 14.527 43.287 1.00 89.56 208 ILE A N 1
ATOM 1587 C CA . ILE A 1 208 ? -27.683 13.159 43.643 1.00 89.56 208 ILE A CA 1
ATOM 1588 C C . ILE A 1 208 ? -27.819 12.233 42.429 1.00 89.56 208 ILE A C 1
ATOM 1590 O O . ILE A 1 208 ? -26.869 11.528 42.092 1.00 89.56 208 ILE A O 1
ATOM 1594 N N . ALA A 1 209 ? -28.951 12.279 41.718 1.00 88.69 209 ALA A N 1
ATOM 1595 C CA . ALA A 1 209 ? -29.166 11.474 40.517 1.00 88.69 209 ALA A CA 1
ATOM 1596 C C . ALA A 1 209 ? -28.141 11.801 39.412 1.00 88.69 209 ALA A C 1
ATOM 1598 O O . ALA A 1 209 ? -27.602 10.896 38.772 1.00 88.69 209 ALA A O 1
ATOM 1599 N N . ARG A 1 210 ? -27.818 13.088 39.208 1.00 88.25 210 ARG A N 1
ATOM 1600 C CA . ARG A 1 210 ? -26.751 13.518 38.285 1.00 88.25 210 ARG A CA 1
ATOM 1601 C C . ARG A 1 210 ? -25.380 13.018 38.729 1.00 88.25 210 ARG A C 1
ATOM 1603 O O . ARG A 1 210 ? -24.616 12.572 37.880 1.00 88.25 210 ARG A O 1
ATOM 1610 N N . GLY A 1 211 ? -25.081 13.070 40.026 1.00 85.81 211 GLY A N 1
ATOM 1611 C CA . GLY A 1 211 ? -23.854 12.524 40.604 1.00 85.81 211 GLY A CA 1
ATOM 1612 C C . GLY A 1 211 ? -23.718 11.028 40.333 1.00 85.81 211 GLY A C 1
ATOM 1613 O O . GLY A 1 211 ? -22.679 10.593 39.848 1.00 85.81 211 GLY A O 1
ATOM 1614 N N . ALA A 1 212 ? -24.793 10.261 40.530 1.00 82.31 212 ALA A N 1
ATOM 1615 C CA . ALA A 1 212 ? -24.830 8.831 40.231 1.00 82.31 212 ALA A CA 1
ATOM 1616 C C . ALA A 1 212 ? -24.643 8.535 38.730 1.00 82.31 212 ALA A C 1
ATOM 1618 O O . ALA A 1 212 ? -23.888 7.632 38.374 1.00 82.31 212 ALA A O 1
ATOM 1619 N N . LEU A 1 213 ? -25.262 9.317 37.834 1.00 83.31 213 LEU A N 1
ATOM 1620 C CA . LEU A 1 213 ? -25.054 9.187 36.385 1.00 83.31 213 LEU A CA 1
ATOM 1621 C C . LEU A 1 213 ? -23.618 9.533 35.972 1.00 83.31 213 LEU A C 1
ATOM 1623 O O . LEU A 1 213 ? -23.022 8.821 35.163 1.00 83.31 213 LEU A O 1
ATOM 1627 N N . ALA A 1 214 ? -23.067 10.624 36.507 1.00 80.56 214 ALA A N 1
ATOM 1628 C CA . ALA A 1 214 ? -21.695 11.042 36.251 1.00 80.56 214 ALA A CA 1
ATOM 1629 C C . ALA A 1 214 ? -20.712 9.986 36.760 1.00 80.56 214 ALA A C 1
ATOM 1631 O O . ALA A 1 214 ? -19.793 9.617 36.036 1.00 80.56 214 ALA A O 1
ATOM 1632 N N . GLN A 1 215 ? -20.961 9.426 37.945 1.00 76.31 215 GLN A N 1
ATOM 1633 C CA . GLN A 1 215 ? -20.202 8.310 38.483 1.00 76.31 215 GLN A CA 1
ATOM 1634 C C . GLN A 1 215 ? -20.320 7.094 37.561 1.00 76.31 215 GLN A C 1
ATOM 1636 O O . GLN A 1 215 ? -19.299 6.626 37.093 1.00 76.31 215 GLN A O 1
ATOM 1641 N N . ALA A 1 216 ? -21.504 6.633 37.166 1.00 72.06 216 ALA A N 1
ATOM 1642 C CA . ALA A 1 216 ? -21.634 5.504 36.234 1.00 72.06 216 ALA A CA 1
ATOM 1643 C C . ALA A 1 216 ? -21.057 5.764 34.820 1.00 72.06 216 ALA A C 1
ATOM 1645 O O . ALA A 1 216 ? -20.792 4.830 34.061 1.00 72.06 216 ALA A O 1
ATOM 1646 N N . SER A 1 217 ? -20.875 7.034 34.446 1.00 70.31 217 SER A N 1
ATOM 1647 C CA . SER A 1 217 ? -20.248 7.443 33.183 1.00 70.31 217 SER A CA 1
ATOM 1648 C C . SER A 1 217 ? -18.722 7.558 33.281 1.00 70.31 217 SER A C 1
ATOM 1650 O O . SER A 1 217 ? -18.040 7.317 32.281 1.00 70.31 217 SER A O 1
ATOM 1652 N N . ALA A 1 218 ? -18.204 7.936 34.456 1.00 64.38 218 ALA A N 1
ATOM 1653 C CA . ALA A 1 218 ? -16.785 8.120 34.761 1.00 64.38 218 ALA A CA 1
ATOM 1654 C C . ALA A 1 218 ? -16.138 6.833 35.299 1.00 64.38 218 ALA A C 1
ATOM 1656 O O . ALA A 1 218 ? -15.153 6.351 34.748 1.00 64.38 218 ALA A O 1
ATOM 1657 N N . THR A 1 219 ? -16.731 6.230 36.327 1.00 58.88 219 THR A N 1
ATOM 1658 C CA . THR A 1 219 ? -16.540 4.819 36.677 1.00 58.88 219 THR A CA 1
ATOM 1659 C C . THR A 1 219 ? -17.395 4.000 35.723 1.00 58.88 219 THR A C 1
ATOM 1661 O O . THR A 1 219 ? -18.616 4.058 35.806 1.00 58.88 219 THR A O 1
ATOM 1664 N N . ASN A 1 220 ? -16.777 3.255 34.804 1.00 55.84 220 ASN A N 1
ATOM 1665 C CA . ASN A 1 220 ? -17.465 2.298 33.931 1.00 55.84 220 ASN A CA 1
ATOM 1666 C C . ASN A 1 220 ? -18.111 1.195 34.800 1.00 55.84 220 ASN A C 1
ATOM 1668 O O . ASN A 1 220 ? -17.550 0.116 34.967 1.00 55.84 220 ASN A O 1
ATOM 1672 N N . ALA A 1 221 ? -19.246 1.486 35.435 1.00 42.09 221 ALA A N 1
ATOM 1673 C CA . ALA A 1 221 ? -19.756 0.689 36.535 1.00 42.09 221 ALA A CA 1
ATOM 1674 C C . ALA A 1 221 ? -20.466 -0.583 36.049 1.00 42.09 221 ALA A C 1
ATOM 1676 O O . ALA A 1 221 ? -21.663 -0.588 35.789 1.00 42.09 221 ALA A O 1
ATOM 1677 N N . VAL A 1 222 ? -19.683 -1.661 36.014 1.00 43.34 222 VAL A N 1
ATOM 1678 C CA . VAL A 1 222 ? -20.043 -2.961 36.593 1.00 43.34 222 VAL A CA 1
ATOM 1679 C C . VAL A 1 222 ? -21.272 -3.627 35.963 1.00 43.34 222 VAL A C 1
ATOM 1681 O O . VAL A 1 222 ? -22.408 -3.464 36.407 1.00 43.34 222 VAL A O 1
ATOM 1684 N N . ALA A 1 223 ? -21.024 -4.524 35.004 1.00 40.78 223 ALA A N 1
ATOM 1685 C CA . ALA A 1 223 ? -21.796 -5.764 35.001 1.00 40.78 223 ALA A CA 1
ATOM 1686 C C . ALA A 1 223 ? -21.613 -6.402 36.388 1.00 40.78 223 ALA A C 1
ATOM 1688 O O . ALA A 1 223 ? -20.480 -6.480 36.859 1.00 40.78 223 ALA A O 1
ATOM 1689 N N . ALA A 1 224 ? -22.708 -6.761 37.065 1.00 40.50 224 ALA A N 1
ATOM 1690 C CA . ALA A 1 224 ? -22.708 -7.252 38.444 1.00 40.50 224 ALA A CA 1
ATOM 1691 C C . ALA A 1 224 ? -21.550 -8.242 38.708 1.00 40.50 224 ALA A C 1
ATOM 1693 O O . ALA A 1 224 ? -21.609 -9.381 38.252 1.00 40.50 224 ALA A O 1
ATOM 1694 N N . GLY A 1 225 ? -20.496 -7.795 39.410 1.00 48.66 225 GLY A N 1
ATOM 1695 C CA . GLY A 1 225 ? -19.361 -8.638 39.815 1.00 48.66 225 GLY A CA 1
ATOM 1696 C C . GLY A 1 225 ? -17.938 -8.117 39.548 1.00 48.66 225 GLY A C 1
ATOM 1697 O O . GLY A 1 225 ? -17.012 -8.699 40.100 1.00 48.66 225 GLY A O 1
ATOM 1698 N N . SER A 1 226 ? -17.724 -7.051 38.767 1.00 47.06 226 SER A N 1
ATOM 1699 C CA . SER A 1 226 ? -16.366 -6.540 38.447 1.00 47.06 226 SER A CA 1
ATOM 1700 C C . SER A 1 226 ? -16.119 -5.135 39.010 1.00 47.06 226 SER A C 1
ATOM 1702 O O . SER A 1 226 ? -17.008 -4.293 38.936 1.00 47.06 226 SER A O 1
ATOM 1704 N N . GLU A 1 227 ? -14.936 -4.839 39.562 1.00 50.88 227 GLU A N 1
ATOM 1705 C CA . GLU A 1 227 ? -14.644 -3.503 40.106 1.00 50.88 227 GLU A CA 1
ATOM 1706 C C . GLU A 1 227 ? -14.622 -2.416 39.003 1.00 50.88 227 GLU A C 1
ATOM 1708 O O . GLU A 1 227 ? -14.119 -2.656 37.907 1.00 50.88 227 GLU A O 1
ATOM 1713 N N . PRO A 1 228 ? -15.122 -1.189 39.250 1.00 47.00 228 PRO A N 1
ATOM 1714 C CA . PRO A 1 228 ? -15.256 -0.144 38.223 1.00 47.00 228 PRO A CA 1
ATOM 1715 C C . PRO A 1 228 ? -13.963 0.292 37.504 1.00 47.00 228 PRO A C 1
ATOM 1717 O O . PRO A 1 228 ? -14.038 0.864 36.413 1.00 47.00 228 PRO A O 1
ATOM 1720 N N . GLY A 1 229 ? -12.790 0.064 38.107 1.00 56.03 229 GLY A N 1
ATOM 1721 C CA . GLY A 1 229 ? -11.481 0.327 37.492 1.00 56.03 229 GLY A CA 1
ATOM 1722 C C . GLY A 1 229 ? -11.062 -0.721 36.453 1.00 56.03 229 GLY A C 1
ATOM 1723 O O . GLY A 1 229 ? -10.277 -0.418 35.556 1.00 56.03 229 GLY A O 1
ATOM 1724 N N . ASP A 1 230 ? -11.646 -1.917 36.519 1.00 70.88 230 ASP A N 1
ATOM 1725 C CA . ASP A 1 230 ? -11.232 -3.100 35.760 1.00 70.88 230 ASP A CA 1
ATOM 1726 C C . ASP A 1 230 ? -11.569 -2.985 34.261 1.00 70.88 230 ASP A C 1
ATOM 1728 O O . ASP A 1 230 ? -10.751 -3.280 33.399 1.00 70.88 230 ASP A O 1
ATOM 1732 N N . ILE A 1 231 ? -12.742 -2.447 33.904 1.00 70.62 231 ILE A N 1
ATOM 1733 C CA . ILE A 1 231 ? -13.177 -2.365 32.494 1.00 70.62 231 ILE A CA 1
ATOM 1734 C C . ILE A 1 231 ? -12.327 -1.380 31.673 1.00 70.62 231 ILE A C 1
ATOM 1736 O O . ILE A 1 231 ? -12.059 -1.631 30.498 1.00 70.62 231 ILE A O 1
ATOM 1740 N N . LEU A 1 232 ? -11.917 -0.247 32.258 1.00 74.06 232 LEU A N 1
ATOM 1741 C CA . LEU A 1 232 ? -11.059 0.715 31.554 1.00 74.06 232 LEU A CA 1
ATOM 1742 C C . LEU A 1 232 ? -9.641 0.168 31.402 1.00 74.06 232 LEU A C 1
ATOM 1744 O O . LEU A 1 232 ? -9.084 0.266 30.314 1.00 74.06 232 LEU A O 1
ATOM 1748 N N . ALA A 1 233 ? -9.097 -0.423 32.469 1.00 80.31 233 ALA A N 1
ATOM 1749 C CA . ALA A 1 233 ? -7.789 -1.063 32.436 1.00 80.31 233 ALA A CA 1
ATOM 1750 C C . ALA A 1 233 ? -7.749 -2.159 31.361 1.00 80.31 233 ALA A C 1
ATOM 1752 O O . ALA A 1 233 ? -6.899 -2.103 30.481 1.00 80.31 233 ALA A O 1
ATOM 1753 N N . ARG A 1 234 ? -8.750 -3.049 31.335 1.00 81.69 234 ARG A N 1
ATOM 1754 C CA . ARG A 1 234 ? -8.894 -4.096 30.310 1.00 81.69 234 ARG A CA 1
ATOM 1755 C C . ARG A 1 234 ? -9.048 -3.543 28.894 1.00 81.69 234 ARG A C 1
ATOM 1757 O O . ARG A 1 234 ? -8.563 -4.150 27.947 1.00 81.69 234 ARG A O 1
ATOM 1764 N N . PHE A 1 235 ? -9.731 -2.409 28.719 1.00 84.56 235 PHE A N 1
ATOM 1765 C CA . PHE A 1 235 ? -9.864 -1.769 27.406 1.00 84.56 235 PHE A CA 1
ATOM 1766 C C . PHE A 1 235 ? -8.531 -1.208 26.902 1.00 84.56 235 PHE A C 1
ATOM 1768 O O . PHE A 1 235 ? -8.195 -1.390 25.734 1.00 84.56 235 PHE A O 1
ATOM 1775 N N . GLU A 1 236 ? -7.785 -0.517 27.765 1.00 84.94 236 GLU A N 1
ATOM 1776 C CA . GLU A 1 236 ? -6.481 0.047 27.406 1.00 84.94 236 GLU A CA 1
ATOM 1777 C C . GLU A 1 236 ? -5.417 -1.049 27.232 1.00 84.94 236 GLU A C 1
ATOM 1779 O O . GLU A 1 236 ? -4.624 -0.974 26.299 1.00 84.94 236 GLU A O 1
ATOM 1784 N N . GLU A 1 237 ? -5.459 -2.116 28.034 1.00 88.50 237 GLU A N 1
ATOM 1785 C CA . GLU A 1 237 ? -4.633 -3.317 27.858 1.00 88.50 237 GLU A CA 1
ATOM 1786 C C . GLU A 1 237 ? -4.932 -4.009 26.519 1.00 88.50 237 GLU A C 1
ATOM 1788 O O . GLU A 1 237 ? -4.026 -4.239 25.721 1.00 88.50 237 GLU A O 1
ATOM 1793 N N . ALA A 1 238 ? -6.208 -4.256 26.201 1.00 89.31 238 ALA A N 1
ATOM 1794 C CA . ALA A 1 238 ? -6.594 -4.848 24.921 1.00 89.31 238 ALA A CA 1
ATOM 1795 C C . ALA A 1 238 ? -6.205 -3.962 23.723 1.00 89.31 238 ALA A C 1
ATOM 1797 O O . ALA A 1 238 ? -5.821 -4.471 22.672 1.00 89.31 238 ALA A O 1
ATOM 1798 N N . LYS A 1 239 ? -6.257 -2.631 23.867 1.00 88.56 239 LYS A N 1
ATOM 1799 C CA . LYS A 1 239 ? -5.750 -1.696 22.852 1.00 88.56 239 LYS A CA 1
ATOM 1800 C C . LYS A 1 239 ? -4.237 -1.776 22.681 1.00 88.56 239 LYS A C 1
ATOM 1802 O O . LYS A 1 239 ? -3.774 -1.747 21.544 1.00 88.56 239 LYS A O 1
ATOM 1807 N N . ALA A 1 240 ? -3.488 -1.848 23.780 1.00 91.88 240 ALA A N 1
ATOM 1808 C CA . ALA A 1 240 ? -2.038 -1.995 23.737 1.00 91.88 240 ALA A CA 1
ATOM 1809 C C . ALA A 1 240 ? -1.659 -3.296 23.018 1.00 91.88 240 ALA A C 1
ATOM 1811 O O . ALA A 1 240 ? -0.916 -3.251 22.042 1.00 91.88 240 ALA A O 1
ATOM 1812 N N . HIS A 1 241 ? -2.286 -4.417 23.386 1.00 92.25 241 HIS A N 1
ATOM 1813 C CA . HIS A 1 241 ? -2.101 -5.694 22.694 1.00 92.25 241 HIS A CA 1
ATOM 1814 C C . HIS A 1 241 ? -2.491 -5.643 21.216 1.00 92.25 241 HIS A C 1
ATOM 1816 O O . HIS A 1 241 ? -1.808 -6.217 20.372 1.00 92.25 241 HIS A O 1
ATOM 1822 N N . PHE A 1 242 ? -3.571 -4.940 20.865 1.00 92.88 242 PHE A N 1
ATOM 1823 C CA . PHE A 1 242 ? -3.941 -4.755 19.463 1.00 92.88 242 PHE A CA 1
ATOM 1824 C C . PHE A 1 242 ? -2.839 -4.023 18.684 1.00 92.88 242 PHE A C 1
ATOM 1826 O O . PHE A 1 242 ? -2.494 -4.443 17.581 1.00 92.88 242 PHE A O 1
ATOM 1833 N N . ALA A 1 243 ? -2.267 -2.962 19.261 1.00 93.38 243 ALA A N 1
ATOM 1834 C CA . ALA A 1 243 ? -1.174 -2.209 18.650 1.00 93.38 243 ALA A CA 1
ATOM 1835 C C . ALA A 1 243 ? 0.115 -3.042 18.523 1.00 93.38 243 ALA A C 1
ATOM 1837 O O . ALA A 1 243 ? 0.769 -2.987 17.484 1.00 93.38 243 ALA A O 1
ATOM 1838 N N . GLU A 1 244 ? 0.445 -3.854 19.532 1.00 96.19 244 GLU A N 1
ATOM 1839 C CA . GLU A 1 244 ? 1.569 -4.803 19.484 1.00 96.19 244 GLU A CA 1
ATOM 1840 C C . GLU A 1 244 ? 1.413 -5.797 18.326 1.00 96.19 244 GLU A C 1
ATOM 1842 O O . GLU A 1 244 ? 2.348 -5.992 17.552 1.00 96.19 244 GLU A O 1
ATOM 1847 N N . ILE A 1 245 ? 0.216 -6.366 18.142 1.00 95.75 245 ILE A N 1
ATOM 1848 C CA . ILE A 1 245 ? -0.064 -7.293 17.035 1.00 95.75 245 ILE A CA 1
ATOM 1849 C C . ILE A 1 245 ? 0.028 -6.581 15.675 1.00 95.75 245 ILE A C 1
ATOM 1851 O O . ILE A 1 245 ? 0.508 -7.158 14.699 1.00 95.75 245 ILE A O 1
ATOM 1855 N N . GLU A 1 246 ? -0.423 -5.327 15.569 1.00 94.81 246 GLU A N 1
ATOM 1856 C CA . GLU A 1 246 ? -0.265 -4.550 14.331 1.00 94.81 246 GLU A CA 1
ATOM 1857 C C . GLU A 1 246 ? 1.202 -4.305 13.983 1.00 94.81 246 GLU A C 1
ATOM 1859 O O . GLU A 1 246 ? 1.576 -4.397 12.809 1.00 94.81 246 GLU A O 1
ATOM 1864 N N . GLN A 1 247 ? 2.026 -4.030 14.993 1.00 96.81 247 GLN A N 1
ATOM 1865 C CA . GLN A 1 247 ? 3.463 -3.897 14.820 1.00 96.81 247 GLN A CA 1
ATOM 1866 C C . GLN A 1 247 ? 4.099 -5.232 14.401 1.00 96.81 247 GLN A C 1
ATOM 1868 O O . GLN A 1 247 ? 4.807 -5.258 13.395 1.00 96.81 247 GLN A O 1
ATOM 1873 N N . GLU A 1 248 ? 3.776 -6.340 15.077 1.00 96.44 248 GLU A N 1
ATOM 1874 C CA . GLU A 1 248 ? 4.232 -7.696 14.723 1.00 96.44 248 GLU A CA 1
ATOM 1875 C C . GLU A 1 248 ? 3.895 -8.026 13.255 1.00 96.44 248 GLU A C 1
ATOM 1877 O O . GLU A 1 248 ? 4.755 -8.449 12.482 1.00 96.44 248 GLU A O 1
ATOM 1882 N N . GLN A 1 249 ? 2.667 -7.737 12.807 1.00 96.69 249 GLN A N 1
ATOM 1883 C CA . GLN A 1 249 ? 2.271 -7.927 11.407 1.00 96.69 249 GLN A CA 1
ATOM 1884 C C . GLN A 1 249 ? 3.071 -7.065 10.423 1.00 96.69 249 GLN A C 1
ATOM 1886 O O . GLN A 1 249 ? 3.341 -7.502 9.299 1.00 96.69 249 GLN A O 1
ATOM 1891 N N . ALA A 1 250 ? 3.392 -5.822 10.783 1.00 95.94 250 ALA A N 1
ATOM 1892 C CA . ALA A 1 250 ? 4.174 -4.929 9.932 1.00 95.94 250 ALA A CA 1
ATOM 1893 C C . ALA A 1 250 ? 5.629 -5.411 9.800 1.00 95.94 250 ALA A C 1
ATOM 1895 O O . ALA A 1 250 ? 6.195 -5.388 8.699 1.00 95.94 250 ALA A O 1
ATOM 1896 N N . GLU A 1 251 ? 6.205 -5.895 10.898 1.00 97.25 251 GLU A N 1
ATOM 1897 C CA . GLU A 1 251 ? 7.543 -6.483 10.946 1.00 97.25 251 GLU A CA 1
ATOM 1898 C C . GLU A 1 251 ? 7.606 -7.765 10.108 1.00 97.25 251 GLU A C 1
ATOM 1900 O O . GLU A 1 251 ? 8.427 -7.840 9.192 1.00 97.25 251 GLU A O 1
ATOM 1905 N N . LEU A 1 252 ? 6.666 -8.699 10.287 1.00 97.81 252 LEU A N 1
ATOM 1906 C CA . LEU A 1 252 ? 6.592 -9.939 9.502 1.00 97.81 252 LEU A CA 1
ATOM 1907 C C . LEU A 1 252 ? 6.399 -9.684 7.998 1.00 97.81 252 LEU A C 1
ATOM 1909 O O . LEU A 1 252 ? 7.016 -10.342 7.160 1.00 97.81 252 LEU A O 1
ATOM 1913 N N . LYS A 1 253 ? 5.584 -8.692 7.610 1.00 95.69 253 LYS A N 1
ATOM 1914 C CA . LYS A 1 253 ? 5.441 -8.294 6.193 1.00 95.69 253 LYS A CA 1
ATOM 1915 C C . LYS A 1 253 ? 6.742 -7.737 5.621 1.00 95.69 253 LYS A C 1
ATOM 1917 O O . LYS A 1 253 ? 7.076 -8.006 4.462 1.00 95.69 253 LYS A O 1
ATOM 1922 N N . THR A 1 254 ? 7.472 -6.964 6.420 1.00 97.06 254 THR A N 1
ATOM 1923 C CA . THR A 1 254 ? 8.780 -6.424 6.036 1.00 97.06 254 THR A CA 1
ATOM 1924 C C . THR A 1 254 ? 9.800 -7.548 5.887 1.00 97.06 254 THR A C 1
ATOM 1926 O O . THR A 1 254 ? 10.501 -7.597 4.873 1.00 97.06 254 THR A O 1
ATOM 1929 N N . GLU A 1 255 ? 9.831 -8.485 6.834 1.00 97.06 255 GLU A N 1
ATOM 1930 C CA . GLU A 1 255 ? 10.661 -9.687 6.779 1.00 97.06 255 GLU A CA 1
ATOM 1931 C C . GLU A 1 255 ? 10.345 -10.516 5.531 1.00 97.06 255 GLU A C 1
ATOM 1933 O O . GLU A 1 255 ? 11.254 -10.841 4.768 1.00 97.06 255 GLU A O 1
ATOM 1938 N N . MET A 1 256 ? 9.067 -10.779 5.244 1.00 96.75 256 MET A N 1
ATOM 1939 C CA . MET A 1 256 ? 8.648 -11.522 4.054 1.00 96.75 256 MET A CA 1
ATOM 1940 C C . MET A 1 256 ? 9.133 -10.848 2.765 1.00 96.75 256 MET A C 1
ATOM 1942 O O . MET A 1 256 ? 9.646 -11.512 1.863 1.00 96.75 256 MET A O 1
ATOM 1946 N N . MET A 1 257 ? 9.010 -9.522 2.663 1.00 96.88 257 MET A N 1
ATOM 1947 C CA . MET A 1 257 ? 9.495 -8.772 1.504 1.00 96.88 257 MET A CA 1
ATOM 1948 C C . MET A 1 257 ? 11.021 -8.874 1.357 1.00 96.88 257 MET A C 1
ATOM 1950 O O . MET A 1 257 ? 11.517 -9.099 0.247 1.00 96.88 257 MET A O 1
ATOM 1954 N N . GLN A 1 258 ? 11.766 -8.715 2.455 1.00 97.19 258 GLN A N 1
ATOM 1955 C CA . GLN A 1 258 ? 13.224 -8.843 2.461 1.00 97.19 258 GLN A CA 1
ATOM 1956 C C . GLN A 1 258 ? 13.649 -10.261 2.081 1.00 97.19 258 GLN A C 1
ATOM 1958 O O . GLN A 1 258 ? 14.477 -10.429 1.190 1.00 97.19 258 GLN A O 1
ATOM 1963 N N . LEU A 1 259 ? 13.010 -11.276 2.658 1.00 97.12 259 LEU A N 1
ATOM 1964 C CA . LEU A 1 259 ? 13.256 -12.675 2.348 1.00 97.12 259 LEU A CA 1
ATOM 1965 C C . LEU A 1 259 ? 12.984 -12.972 0.869 1.00 97.12 259 LEU A C 1
ATOM 1967 O O . LEU A 1 259 ? 13.838 -13.553 0.205 1.00 97.12 259 LEU A O 1
ATOM 1971 N N . ARG A 1 260 ? 11.864 -12.499 0.301 1.00 97.88 260 ARG A N 1
ATOM 1972 C CA . ARG A 1 260 ? 11.588 -12.630 -1.145 1.00 97.88 260 ARG A CA 1
ATOM 1973 C C . ARG A 1 260 ? 12.674 -11.971 -1.995 1.00 97.88 260 ARG A C 1
ATOM 1975 O O . ARG A 1 260 ? 13.010 -12.477 -3.062 1.00 97.88 260 ARG A O 1
ATOM 1982 N N . LYS A 1 261 ? 13.218 -10.827 -1.573 1.00 96.12 261 LYS A N 1
ATOM 1983 C CA . LYS A 1 261 ? 14.324 -10.158 -2.278 1.00 96.12 261 LYS A CA 1
ATOM 1984 C C . LYS A 1 261 ? 15.606 -10.990 -2.217 1.00 96.12 261 LYS A C 1
ATOM 1986 O O . LYS A 1 261 ? 16.226 -11.189 -3.255 1.00 96.12 261 LYS A O 1
ATOM 1991 N N . THR A 1 262 ? 15.960 -11.485 -1.038 1.00 97.00 262 THR A N 1
ATOM 1992 C CA . THR A 1 262 ? 17.153 -12.303 -0.800 1.00 97.00 262 THR A CA 1
ATOM 1993 C C . THR A 1 262 ? 17.093 -13.630 -1.556 1.00 97.00 262 THR A C 1
ATOM 1995 O O . THR A 1 262 ? 18.042 -13.997 -2.243 1.00 97.00 262 THR A O 1
ATOM 1998 N N . LEU A 1 263 ? 15.951 -14.321 -1.529 1.00 96.56 263 LEU A N 1
ATOM 1999 C CA . LEU A 1 263 ? 15.771 -15.600 -2.222 1.00 96.56 263 LEU A CA 1
ATOM 2000 C C . LEU A 1 263 ? 15.911 -15.480 -3.743 1.00 96.56 263 LEU A C 1
ATOM 2002 O O . LEU A 1 263 ? 16.424 -16.394 -4.376 1.00 96.56 263 LEU A O 1
ATOM 2006 N N . ARG A 1 264 ? 15.544 -14.338 -4.343 1.00 96.31 264 ARG A N 1
ATOM 2007 C CA . ARG A 1 264 ? 15.761 -14.092 -5.784 1.00 96.31 264 ARG A CA 1
ATOM 2008 C C . ARG A 1 264 ? 17.237 -14.093 -6.196 1.00 96.31 264 ARG A C 1
ATOM 2010 O O . ARG A 1 264 ? 17.514 -14.156 -7.392 1.00 96.31 264 ARG A O 1
ATOM 2017 N N . THR A 1 265 ? 18.165 -13.975 -5.249 1.00 94.56 265 THR A N 1
ATOM 2018 C CA . THR A 1 265 ? 19.611 -13.973 -5.510 1.00 94.56 265 THR A CA 1
ATOM 2019 C C . THR A 1 265 ? 20.340 -15.150 -4.881 1.00 94.56 265 THR A C 1
ATOM 2021 O O . THR A 1 265 ? 21.282 -15.653 -5.482 1.00 94.56 265 THR A O 1
ATOM 2024 N N . GLU A 1 266 ? 19.937 -15.574 -3.685 1.00 94.75 266 GLU A N 1
ATOM 2025 C CA . GLU A 1 266 ? 20.670 -16.569 -2.897 1.00 94.75 266 GLU A CA 1
ATOM 2026 C C . GLU A 1 266 ? 20.151 -17.995 -3.081 1.00 94.75 266 GLU A C 1
ATOM 2028 O O . GLU A 1 266 ? 20.932 -18.934 -2.949 1.00 94.75 266 GLU A O 1
ATOM 2033 N N . ASP A 1 267 ? 18.865 -18.179 -3.402 1.00 97.19 267 ASP A N 1
ATOM 2034 C CA . ASP A 1 267 ? 18.337 -19.507 -3.706 1.00 97.19 267 ASP A CA 1
ATOM 2035 C C . ASP A 1 267 ? 18.663 -19.861 -5.167 1.00 97.19 267 ASP A C 1
ATOM 2037 O O . ASP A 1 267 ? 18.171 -19.183 -6.075 1.00 97.19 267 ASP A O 1
ATOM 2041 N N . PRO A 1 268 ? 19.458 -20.914 -5.444 1.00 96.50 268 PRO A N 1
ATOM 2042 C CA . PRO A 1 268 ? 19.881 -21.225 -6.808 1.00 96.50 268 PRO A CA 1
ATOM 2043 C C . PRO A 1 268 ? 18.719 -21.533 -7.763 1.00 96.50 268 PRO A C 1
ATOM 2045 O O . PRO A 1 268 ? 18.791 -21.213 -8.954 1.00 96.50 268 PRO A O 1
ATOM 2048 N N . SER A 1 269 ? 17.639 -22.141 -7.262 1.00 95.56 269 SER A N 1
ATOM 2049 C CA . SER A 1 269 ? 16.480 -22.506 -8.079 1.00 95.56 269 SER A CA 1
ATOM 2050 C C . SER A 1 269 ? 15.680 -21.268 -8.490 1.00 95.56 269 SER A C 1
ATOM 2052 O O . SER A 1 269 ? 15.320 -21.115 -9.659 1.00 95.56 269 SER A O 1
ATOM 2054 N N . ILE A 1 270 ? 15.491 -20.327 -7.563 1.00 96.38 270 ILE A N 1
ATOM 2055 C CA . ILE A 1 270 ? 14.776 -19.072 -7.813 1.00 96.38 270 ILE A CA 1
ATOM 2056 C C . ILE A 1 270 ? 15.654 -18.107 -8.613 1.00 96.38 270 ILE A C 1
ATOM 2058 O O . ILE A 1 270 ? 15.162 -17.474 -9.545 1.00 96.38 270 ILE A O 1
ATOM 2062 N N . ALA A 1 271 ? 16.954 -18.031 -8.323 1.00 95.38 271 ALA A N 1
ATOM 2063 C CA . ALA A 1 271 ? 17.904 -17.209 -9.070 1.00 95.38 271 ALA A CA 1
ATOM 2064 C C . ALA A 1 271 ? 17.957 -17.607 -10.554 1.00 95.38 271 ALA A C 1
ATOM 2066 O O . ALA A 1 271 ? 17.971 -16.739 -11.429 1.00 95.38 271 ALA A O 1
ATOM 2067 N N . THR A 1 272 ? 17.896 -18.909 -10.854 1.00 95.88 272 THR A N 1
ATOM 2068 C CA . THR A 1 272 ? 17.833 -19.408 -12.237 1.00 95.88 272 THR A CA 1
ATOM 2069 C C . THR A 1 272 ? 16.556 -18.945 -12.947 1.00 95.88 272 THR A C 1
ATOM 2071 O O . THR A 1 272 ? 16.613 -18.441 -14.070 1.00 95.88 272 THR A O 1
ATOM 2074 N N . LEU A 1 273 ? 15.398 -19.044 -12.284 1.00 95.56 273 LEU A N 1
ATOM 2075 C CA . LEU A 1 273 ? 14.127 -18.539 -12.823 1.00 95.56 273 LEU A CA 1
ATOM 2076 C C . LEU A 1 273 ? 14.150 -17.015 -13.008 1.00 95.56 273 LEU A C 1
ATOM 2078 O O . LEU A 1 273 ? 13.630 -16.494 -13.994 1.00 95.56 273 LEU A O 1
ATOM 2082 N N . GLN A 1 274 ? 14.776 -16.298 -12.076 1.00 93.81 274 GLN A N 1
ATOM 2083 C CA . GLN A 1 274 ? 14.919 -14.849 -12.115 1.00 93.81 274 GLN A CA 1
ATOM 2084 C C . GLN A 1 274 ? 15.788 -14.396 -13.293 1.00 93.81 274 GLN A C 1
ATOM 2086 O O . GLN A 1 274 ? 15.474 -13.375 -13.914 1.00 93.81 274 GLN A O 1
ATOM 2091 N N . GLU A 1 275 ? 16.848 -15.135 -13.623 1.00 93.56 275 GLU A N 1
ATOM 2092 C CA . GLU A 1 275 ? 17.674 -14.848 -14.796 1.00 93.56 275 GLU A CA 1
ATOM 2093 C C . GLU A 1 275 ? 16.925 -15.153 -16.098 1.00 93.56 275 GLU A C 1
ATOM 2095 O O . GLU A 1 275 ? 16.906 -14.306 -16.991 1.00 93.56 275 GLU A O 1
ATOM 2100 N N . ALA A 1 276 ? 16.189 -16.267 -16.167 1.00 91.94 276 ALA A N 1
ATOM 2101 C CA . ALA A 1 276 ? 15.312 -16.562 -17.304 1.00 91.94 276 ALA A CA 1
ATOM 2102 C C . ALA A 1 276 ? 14.246 -15.466 -17.512 1.00 91.94 276 ALA A C 1
ATOM 2104 O O . ALA A 1 276 ? 13.984 -15.042 -18.639 1.00 91.94 276 ALA A O 1
ATOM 2105 N N . ALA A 1 277 ? 13.668 -14.929 -16.431 1.00 91.00 277 ALA A N 1
ATOM 2106 C CA . ALA A 1 277 ? 12.738 -13.803 -16.506 1.00 91.00 277 ALA A CA 1
ATOM 2107 C C . ALA A 1 277 ? 13.412 -12.512 -17.009 1.00 91.00 277 ALA A C 1
ATOM 2109 O O . ALA A 1 277 ? 12.824 -11.776 -17.809 1.00 91.00 277 ALA A O 1
ATOM 2110 N N . ARG A 1 278 ? 14.657 -12.234 -16.597 1.00 90.88 278 ARG A N 1
ATOM 2111 C CA . ARG A 1 278 ? 15.443 -11.094 -17.110 1.00 90.88 278 ARG A CA 1
ATOM 2112 C C . ARG A 1 278 ? 15.781 -11.258 -18.588 1.00 90.88 278 ARG A C 1
ATOM 2114 O O . ARG A 1 278 ? 15.699 -10.291 -19.342 1.00 90.88 278 ARG A O 1
ATOM 2121 N N . GLU A 1 279 ? 16.141 -12.459 -19.020 1.00 91.44 279 GLU A N 1
ATOM 2122 C CA . GLU A 1 279 ? 16.393 -12.774 -20.426 1.00 91.44 279 GLU A CA 1
ATOM 2123 C C . GLU A 1 279 ? 15.133 -12.611 -21.283 1.00 91.44 279 GLU A C 1
ATOM 2125 O O . GLU A 1 279 ? 15.175 -11.928 -22.309 1.00 91.44 279 GLU A O 1
ATOM 2130 N N . ALA A 1 280 ? 13.988 -13.120 -20.822 1.00 89.19 280 ALA A N 1
ATOM 2131 C CA . ALA A 1 280 ? 12.708 -12.921 -21.495 1.00 89.19 280 ALA A CA 1
ATOM 2132 C C . ALA A 1 280 ? 12.328 -11.430 -21.578 1.00 89.19 280 ALA A C 1
ATOM 2134 O O . ALA A 1 280 ? 11.867 -10.964 -22.620 1.00 89.19 280 ALA A O 1
ATOM 2135 N N . THR A 1 281 ? 12.602 -10.651 -20.522 1.00 87.12 281 THR A N 1
ATOM 2136 C CA . THR A 1 281 ? 12.412 -9.188 -20.518 1.00 87.12 281 THR A CA 1
ATOM 2137 C C . THR A 1 281 ? 13.284 -8.508 -21.577 1.00 87.12 281 THR A C 1
ATOM 2139 O O . THR A 1 281 ? 12.784 -7.701 -22.361 1.00 87.12 281 THR A O 1
ATOM 2142 N N . ARG A 1 282 ? 14.583 -8.842 -21.640 1.00 87.00 282 ARG A N 1
ATOM 2143 C CA . ARG A 1 282 ? 15.519 -8.302 -22.647 1.00 87.00 282 ARG A CA 1
ATOM 2144 C C . ARG A 1 282 ? 15.100 -8.674 -24.069 1.00 87.00 282 ARG A C 1
ATOM 2146 O O . ARG A 1 282 ? 15.159 -7.839 -24.970 1.00 87.00 282 ARG A O 1
ATOM 2153 N N . THR A 1 283 ? 14.638 -9.904 -24.267 1.00 87.12 283 THR A N 1
ATOM 2154 C CA . THR A 1 283 ? 14.156 -10.398 -25.564 1.00 87.12 283 THR A CA 1
ATOM 2155 C C . THR A 1 283 ? 12.895 -9.660 -26.005 1.00 87.12 283 THR A C 1
ATOM 2157 O O . THR A 1 283 ? 12.811 -9.193 -27.140 1.00 87.12 283 THR A O 1
ATOM 2160 N N . HIS A 1 284 ? 11.930 -9.475 -25.104 1.00 86.12 284 HIS A N 1
ATOM 2161 C CA . HIS A 1 284 ? 10.729 -8.702 -25.404 1.00 86.12 284 HIS A CA 1
ATOM 2162 C C . HIS A 1 284 ? 11.069 -7.241 -25.729 1.00 86.12 284 HIS A C 1
ATOM 2164 O O . HIS A 1 284 ? 10.661 -6.737 -26.772 1.00 86.12 284 HIS A O 1
ATOM 2170 N N . ALA A 1 285 ? 11.896 -6.588 -24.907 1.00 81.75 285 ALA A N 1
ATOM 2171 C CA . ALA A 1 285 ? 12.309 -5.205 -25.135 1.00 81.75 285 ALA A CA 1
ATOM 2172 C C . ALA A 1 285 ? 13.059 -5.017 -26.467 1.00 81.75 285 ALA A C 1
ATOM 2174 O O . ALA A 1 285 ? 12.770 -4.079 -27.205 1.00 81.75 285 ALA A O 1
ATOM 2175 N N . SER A 1 286 ? 13.989 -5.917 -26.802 1.00 83.94 286 SER A N 1
ATOM 2176 C CA . SER A 1 286 ? 14.722 -5.862 -28.075 1.00 83.94 286 SER A CA 1
ATOM 2177 C C . SER A 1 286 ? 13.822 -6.110 -29.284 1.00 83.94 286 SER A C 1
ATOM 2179 O O . SER A 1 286 ? 13.946 -5.397 -30.273 1.00 83.94 286 SER A O 1
ATOM 2181 N N . THR A 1 287 ? 12.872 -7.046 -29.195 1.00 83.44 287 THR A N 1
ATOM 2182 C CA . THR A 1 287 ? 11.889 -7.299 -30.265 1.00 83.44 287 THR A CA 1
ATOM 2183 C C . THR A 1 287 ? 11.057 -6.053 -30.559 1.00 83.44 287 THR A C 1
ATOM 2185 O O . THR A 1 287 ? 10.808 -5.727 -31.714 1.00 83.44 287 THR A O 1
ATOM 2188 N N . MET A 1 288 ? 10.653 -5.334 -29.513 1.00 78.38 288 MET A N 1
ATOM 2189 C CA . MET A 1 288 ? 9.843 -4.121 -29.641 1.00 78.38 288 MET A CA 1
ATOM 2190 C C . MET A 1 288 ? 10.670 -2.944 -30.166 1.00 78.38 288 MET A C 1
ATOM 2192 O O . MET A 1 288 ? 10.205 -2.195 -31.015 1.00 78.38 288 MET A O 1
ATOM 2196 N N . ALA A 1 289 ? 11.931 -2.825 -29.742 1.00 77.69 289 ALA A N 1
ATOM 2197 C CA . ALA A 1 289 ? 12.861 -1.839 -30.293 1.00 77.69 289 ALA A CA 1
ATOM 2198 C C . ALA A 1 289 ? 13.248 -2.115 -31.760 1.00 77.69 289 ALA A C 1
ATOM 2200 O O . ALA A 1 289 ? 13.635 -1.194 -32.474 1.00 77.69 289 ALA A O 1
ATOM 2201 N N . ALA A 1 290 ? 13.157 -3.372 -32.203 1.00 81.75 290 ALA A N 1
ATOM 2202 C CA . ALA A 1 290 ? 13.412 -3.788 -33.579 1.00 81.75 290 ALA A CA 1
ATOM 2203 C C . ALA A 1 290 ? 12.201 -3.608 -34.511 1.00 81.75 290 ALA A C 1
ATOM 2205 O O . ALA A 1 290 ? 12.321 -3.884 -35.707 1.00 81.75 290 ALA A O 1
ATOM 2206 N N . ALA A 1 291 ? 11.049 -3.157 -33.997 1.00 81.38 291 ALA A N 1
ATOM 2207 C CA . ALA A 1 291 ? 9.908 -2.820 -34.837 1.00 81.38 291 ALA A CA 1
ATOM 2208 C C . ALA A 1 291 ? 10.325 -1.745 -35.870 1.00 81.38 291 ALA A C 1
ATOM 2210 O O . ALA A 1 291 ? 11.021 -0.795 -35.496 1.00 81.38 291 ALA A O 1
ATOM 2211 N N . PRO A 1 292 ? 9.986 -1.897 -37.167 1.00 81.19 292 PRO A N 1
ATOM 2212 C CA . PRO A 1 292 ? 10.532 -1.042 -38.225 1.00 81.19 292 PRO A CA 1
ATOM 2213 C C . PRO A 1 292 ? 10.307 0.460 -38.009 1.00 81.19 292 PRO A C 1
ATOM 2215 O O . PRO A 1 292 ? 11.216 1.253 -38.234 1.00 81.19 292 PRO A O 1
ATOM 2218 N N . ASP A 1 293 ? 9.127 0.833 -37.526 1.00 80.75 293 ASP A N 1
ATOM 2219 C CA . ASP A 1 293 ? 8.722 2.196 -37.174 1.00 80.75 293 ASP A CA 1
ATOM 2220 C C . ASP A 1 293 ? 9.538 2.771 -36.004 1.00 80.75 293 ASP A C 1
ATOM 2222 O O . ASP A 1 293 ? 10.007 3.909 -36.056 1.00 80.75 293 ASP A O 1
ATOM 2226 N N . VAL A 1 294 ? 9.781 1.966 -34.970 1.00 83.31 294 VAL A N 1
ATOM 2227 C CA . VAL A 1 294 ? 10.600 2.336 -33.807 1.00 83.31 294 VAL A CA 1
ATOM 2228 C C . VAL A 1 294 ? 12.074 2.470 -34.193 1.00 83.31 294 VAL A C 1
ATOM 2230 O O . VAL A 1 294 ? 12.749 3.420 -33.785 1.00 83.31 294 VAL A O 1
ATOM 2233 N N . ALA A 1 295 ? 12.584 1.548 -35.012 1.00 81.88 295 ALA A N 1
ATOM 2234 C CA . ALA A 1 295 ? 13.947 1.586 -35.525 1.00 81.88 295 ALA A CA 1
ATOM 2235 C C . ALA A 1 295 ? 14.180 2.811 -36.428 1.00 81.88 295 ALA A C 1
ATOM 2237 O O . ALA A 1 295 ? 15.213 3.478 -36.300 1.00 81.88 295 ALA A O 1
ATOM 2238 N N . GLU A 1 296 ? 13.214 3.140 -37.292 1.00 83.88 296 GLU A N 1
ATOM 2239 C CA . GLU A 1 296 ? 13.226 4.338 -38.135 1.00 83.88 296 GLU A CA 1
ATOM 2240 C C . GLU A 1 296 ? 13.195 5.617 -37.288 1.00 83.88 296 GLU A C 1
ATOM 2242 O O . GLU A 1 296 ? 14.041 6.493 -37.476 1.00 83.88 296 GLU A O 1
ATOM 2247 N N . ALA A 1 297 ? 12.316 5.693 -36.284 1.00 84.75 297 ALA A N 1
ATOM 2248 C CA . ALA A 1 297 ? 12.257 6.814 -35.347 1.00 84.75 297 ALA A CA 1
ATOM 2249 C C . ALA A 1 297 ? 13.584 7.012 -34.587 1.00 84.75 297 ALA A C 1
ATOM 2251 O O . ALA A 1 297 ? 14.085 8.135 -34.467 1.00 84.75 297 ALA A O 1
ATOM 2252 N N . HIS A 1 298 ? 14.213 5.931 -34.112 1.00 83.88 298 HIS A N 1
ATOM 2253 C CA . HIS A 1 298 ? 15.530 5.995 -33.471 1.00 83.88 298 HIS A CA 1
ATOM 2254 C C . HIS A 1 298 ? 16.635 6.455 -34.426 1.00 83.88 298 HIS A C 1
ATOM 2256 O O . HIS A 1 298 ? 17.497 7.247 -34.032 1.00 83.88 298 HIS A O 1
ATOM 2262 N N . ALA A 1 299 ? 16.639 5.958 -35.665 1.00 86.44 299 ALA A N 1
ATOM 2263 C CA . ALA A 1 299 ? 17.596 6.379 -36.680 1.00 86.44 299 ALA A CA 1
ATOM 2264 C C . ALA A 1 299 ? 17.431 7.868 -37.011 1.00 86.44 299 ALA A C 1
ATOM 2266 O O . ALA A 1 299 ? 18.422 8.598 -37.012 1.00 86.44 299 ALA A O 1
ATOM 2267 N N . PHE A 1 300 ? 16.190 8.327 -37.185 1.00 87.06 300 PHE A N 1
ATOM 2268 C CA . PHE A 1 300 ? 15.870 9.726 -37.435 1.00 87.06 300 PHE A CA 1
ATOM 2269 C C . PHE A 1 300 ? 16.384 10.634 -36.314 1.00 87.06 300 PHE A C 1
ATOM 2271 O O . PHE A 1 300 ? 17.123 11.578 -36.584 1.00 87.06 300 PHE A O 1
ATOM 2278 N N . ILE A 1 301 ? 16.084 10.319 -35.048 1.00 87.31 301 ILE A N 1
ATOM 2279 C CA . ILE A 1 301 ? 16.543 11.121 -33.901 1.00 87.31 301 ILE A CA 1
ATOM 2280 C C . ILE A 1 301 ? 18.076 11.220 -33.861 1.00 87.31 301 ILE A C 1
ATOM 2282 O O . ILE A 1 301 ? 18.607 12.299 -33.593 1.00 87.31 301 ILE A O 1
ATOM 2286 N N . ARG A 1 302 ? 18.804 10.129 -34.152 1.00 86.12 302 ARG A N 1
ATOM 2287 C CA . ARG A 1 302 ? 20.277 10.162 -34.220 1.00 86.12 302 ARG A CA 1
ATOM 2288 C C . ARG A 1 302 ? 20.774 11.114 -35.305 1.00 86.12 302 ARG A C 1
ATOM 2290 O O . ARG A 1 302 ? 21.615 11.957 -35.008 1.00 86.12 302 ARG A O 1
ATOM 2297 N N . THR A 1 303 ? 20.231 11.020 -36.517 1.00 86.38 303 THR A N 1
ATOM 2298 C CA . THR A 1 303 ? 20.604 11.903 -37.631 1.00 86.38 303 THR A CA 1
ATOM 2299 C C . THR A 1 303 ? 20.292 13.365 -37.319 1.00 86.38 303 THR A C 1
ATOM 2301 O O . THR A 1 303 ? 21.125 14.238 -37.551 1.00 86.38 303 THR A O 1
ATOM 2304 N N . VAL A 1 304 ? 19.128 13.648 -36.726 1.00 85.94 304 VAL A N 1
ATOM 2305 C CA . VAL A 1 304 ? 18.754 15.014 -36.340 1.00 85.94 304 VAL A CA 1
ATOM 2306 C C . VAL A 1 304 ? 19.684 15.582 -35.272 1.00 85.94 304 VAL A C 1
ATOM 2308 O O . VAL A 1 304 ? 20.013 16.761 -35.339 1.00 85.94 304 VAL A O 1
ATOM 2311 N N . ASN A 1 305 ? 20.151 14.782 -34.311 1.00 81.50 305 ASN A N 1
ATOM 2312 C CA . ASN A 1 305 ? 21.106 15.266 -33.310 1.00 81.50 305 ASN A CA 1
ATOM 2313 C C . ASN A 1 305 ? 22.423 15.737 -33.945 1.00 81.50 305 ASN A C 1
ATOM 2315 O O . ASN A 1 305 ? 22.965 16.753 -33.515 1.00 81.50 305 ASN A O 1
ATOM 2319 N N . THR A 1 306 ? 22.902 15.049 -34.985 1.00 82.25 306 THR A N 1
ATOM 2320 C CA . THR A 1 306 ? 24.068 15.490 -35.763 1.00 82.25 306 THR A CA 1
ATOM 2321 C C . THR A 1 306 ? 23.761 16.769 -36.545 1.00 82.25 306 THR A C 1
ATOM 2323 O O . THR A 1 306 ? 24.452 17.766 -36.360 1.00 82.25 306 THR A O 1
ATOM 2326 N N . LEU A 1 307 ? 22.671 16.786 -37.324 1.00 84.56 307 LEU A N 1
ATOM 2327 C CA . LEU A 1 307 ? 22.279 17.944 -38.144 1.00 84.56 307 LEU A CA 1
ATOM 2328 C C . LEU A 1 307 ? 22.025 19.208 -37.313 1.00 84.56 307 LEU A C 1
ATOM 2330 O O . LEU A 1 307 ? 22.380 20.309 -37.722 1.00 84.56 307 LEU A O 1
ATOM 2334 N N . ARG A 1 308 ? 21.442 19.067 -36.118 1.00 83.19 308 ARG A N 1
ATOM 2335 C CA . ARG A 1 308 ? 21.247 20.188 -35.191 1.00 83.19 308 ARG A CA 1
ATOM 2336 C C . ARG A 1 308 ? 22.572 20.802 -34.753 1.00 83.19 308 ARG A C 1
ATOM 2338 O O . ARG A 1 308 ? 22.638 22.015 -34.627 1.00 83.19 308 ARG A O 1
ATOM 2345 N N . GLY A 1 309 ? 23.612 19.995 -34.541 1.00 82.19 309 GLY A N 1
ATOM 2346 C CA . GLY A 1 309 ? 24.941 20.496 -34.187 1.00 82.19 309 GLY A CA 1
ATOM 2347 C C . GLY A 1 309 ? 25.571 21.347 -35.293 1.00 82.19 309 GLY A C 1
ATOM 2348 O O . GLY A 1 309 ? 26.216 22.354 -34.993 1.00 82.19 309 GLY A O 1
ATOM 2349 N N . ASP A 1 310 ? 25.346 20.974 -36.553 1.00 84.50 310 ASP A N 1
ATOM 2350 C CA . ASP A 1 310 ? 25.840 21.722 -37.713 1.00 84.50 310 ASP A CA 1
ATOM 2351 C C . ASP A 1 310 ? 25.042 23.017 -37.926 1.00 84.50 310 ASP A C 1
ATOM 2353 O O . ASP A 1 310 ? 25.640 24.089 -38.028 1.00 84.50 310 ASP A O 1
ATOM 2357 N N . ILE A 1 311 ? 23.707 22.952 -37.846 1.00 86.94 311 ILE A N 1
ATOM 2358 C CA . ILE A 1 311 ? 22.828 24.134 -37.893 1.00 86.94 311 ILE A CA 1
ATOM 2359 C C . ILE A 1 311 ? 23.175 25.124 -36.771 1.00 86.94 311 ILE A C 1
ATOM 2361 O O . ILE A 1 311 ? 23.293 26.324 -37.015 1.00 86.94 311 ILE A O 1
ATOM 2365 N N . ASP A 1 312 ? 23.386 24.638 -35.545 1.00 86.88 312 ASP A N 1
ATOM 2366 C CA . ASP A 1 312 ? 23.729 25.474 -34.389 1.00 86.88 312 ASP A CA 1
ATOM 2367 C C . ASP A 1 312 ? 25.123 26.118 -34.545 1.00 86.88 312 ASP A C 1
ATOM 2369 O O . ASP A 1 312 ? 25.387 27.191 -33.998 1.00 86.88 312 ASP A O 1
ATOM 2373 N N . ARG A 1 313 ? 26.046 25.497 -35.292 1.00 84.94 313 ARG A N 1
ATOM 2374 C CA . ARG A 1 313 ? 27.352 26.089 -35.627 1.00 84.94 313 ARG A CA 1
ATOM 2375 C C . ARG A 1 313 ? 27.210 27.187 -36.680 1.00 84.94 313 ARG A C 1
ATOM 2377 O O . ARG A 1 313 ? 27.736 28.279 -36.479 1.00 84.94 313 ARG A O 1
ATOM 2384 N N . GLU A 1 314 ? 26.480 26.924 -37.757 1.00 86.75 314 GLU A N 1
ATOM 2385 C CA . GLU A 1 314 ? 26.276 27.876 -38.854 1.00 86.75 314 GLU A CA 1
ATOM 2386 C C . GLU A 1 314 ? 25.467 29.105 -38.407 1.00 86.75 314 GLU A C 1
ATOM 2388 O O . GLU A 1 314 ? 25.838 30.246 -38.695 1.00 86.75 314 GLU A O 1
ATOM 2393 N N . ALA A 1 315 ? 24.431 28.896 -37.589 1.00 87.6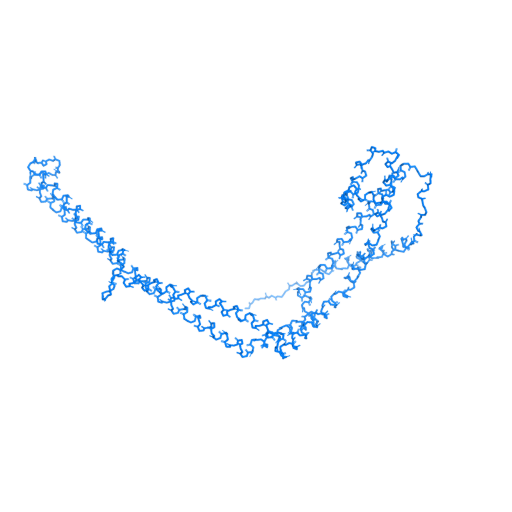9 315 ALA A N 1
ATOM 2394 C CA . ALA A 1 315 ? 23.629 29.969 -37.010 1.00 87.69 315 ALA A CA 1
ATOM 2395 C C . ALA A 1 315 ? 24.460 30.932 -36.143 1.00 87.69 315 ALA A C 1
ATOM 2397 O O . ALA A 1 315 ? 24.222 32.139 -36.173 1.00 87.69 315 ALA A O 1
ATOM 2398 N N . ARG A 1 316 ? 25.461 30.432 -35.397 1.00 85.75 316 ARG A N 1
ATOM 2399 C CA . ARG A 1 316 ? 26.373 31.274 -34.596 1.00 85.75 316 ARG A CA 1
ATOM 2400 C C . ARG A 1 316 ? 27.250 32.163 -35.472 1.00 85.75 316 ARG A C 1
ATOM 2402 O O . ARG A 1 316 ? 27.395 33.348 -35.175 1.00 85.75 316 ARG A O 1
ATOM 2409 N N . VAL A 1 317 ? 27.796 31.614 -36.557 1.00 86.44 317 VAL A N 1
ATOM 2410 C CA . VAL A 1 317 ? 28.612 32.371 -37.521 1.00 86.44 317 VAL A CA 1
ATOM 2411 C C . VAL A 1 317 ? 27.780 33.475 -38.173 1.00 86.44 317 VAL A C 1
ATOM 2413 O O . VAL A 1 317 ? 28.198 34.634 -38.178 1.00 86.44 317 VAL A O 1
ATOM 2416 N N . LEU A 1 318 ? 26.576 33.144 -38.648 1.00 87.75 318 LEU A N 1
ATOM 2417 C CA . LEU A 1 318 ? 25.673 34.116 -39.267 1.00 87.75 318 LEU A CA 1
ATOM 2418 C C . LEU A 1 318 ? 25.223 35.196 -38.282 1.00 87.75 318 LEU A C 1
ATOM 2420 O O . LEU A 1 318 ? 25.281 36.372 -38.625 1.00 87.75 318 LEU A O 1
ATOM 2424 N N . ARG A 1 319 ? 24.849 34.838 -37.044 1.00 87.38 319 ARG A N 1
ATOM 2425 C CA . ARG A 1 319 ? 24.458 35.823 -36.020 1.00 87.38 319 ARG A CA 1
ATOM 2426 C C . ARG A 1 319 ? 25.584 36.819 -35.741 1.00 87.38 319 ARG A C 1
ATOM 2428 O O . ARG A 1 319 ? 25.327 38.017 -35.733 1.00 87.38 319 ARG A O 1
ATOM 2435 N N . ARG A 1 320 ? 26.828 36.352 -35.559 1.00 86.62 320 ARG A N 1
ATOM 2436 C CA . ARG A 1 320 ? 27.990 37.238 -35.341 1.00 86.62 320 ARG A CA 1
ATOM 2437 C C . ARG A 1 320 ? 28.212 38.187 -36.518 1.00 86.62 320 ARG A C 1
ATOM 2439 O O . ARG A 1 320 ? 28.428 39.373 -36.302 1.00 86.62 320 ARG A O 1
ATOM 2446 N N . ALA A 1 321 ? 28.123 37.678 -37.747 1.00 86.62 321 ALA A N 1
ATOM 2447 C CA . ALA A 1 321 ? 28.290 38.490 -38.950 1.00 86.62 321 ALA A CA 1
ATOM 2448 C C . ALA A 1 321 ? 27.174 39.537 -39.115 1.00 86.62 321 ALA A C 1
ATOM 2450 O O . ALA A 1 321 ? 27.453 40.668 -39.491 1.00 86.62 321 ALA A O 1
ATOM 2451 N N . ILE A 1 322 ? 25.923 39.178 -38.809 1.00 87.94 322 ILE A N 1
ATOM 2452 C CA . ILE A 1 322 ? 24.781 40.099 -38.870 1.00 87.94 322 ILE A CA 1
ATOM 2453 C C . ILE A 1 322 ? 24.921 41.204 -37.816 1.00 87.94 322 ILE A C 1
ATOM 2455 O O . ILE A 1 322 ? 24.724 42.368 -38.141 1.00 87.94 322 ILE A O 1
ATOM 2459 N N . LEU A 1 323 ? 25.284 40.864 -36.574 1.00 87.56 323 LEU A N 1
ATOM 2460 C CA . LEU A 1 323 ? 25.407 41.844 -35.487 1.00 87.56 323 LEU A CA 1
ATOM 2461 C C . LEU A 1 323 ? 26.609 42.777 -35.631 1.00 87.56 323 LEU A C 1
ATOM 2463 O O . LEU A 1 323 ? 26.563 43.893 -35.123 1.00 87.56 323 LEU A O 1
ATOM 2467 N N . ALA A 1 324 ? 27.666 42.345 -36.323 1.00 86.94 324 ALA A N 1
ATOM 2468 C CA . ALA A 1 324 ? 28.770 43.229 -36.684 1.00 86.94 324 ALA A CA 1
ATOM 2469 C C . ALA A 1 324 ? 28.317 44.360 -37.628 1.00 86.94 324 ALA A C 1
ATOM 2471 O O . ALA A 1 324 ? 28.816 45.478 -37.514 1.00 86.94 324 ALA A O 1
ATOM 2472 N N . ASP A 1 325 ? 27.349 44.080 -38.508 1.00 86.94 325 ASP A N 1
ATOM 2473 C CA . ASP A 1 325 ? 26.846 45.030 -39.506 1.00 86.94 325 ASP A CA 1
ATOM 2474 C C . ASP A 1 325 ? 25.585 45.789 -39.047 1.00 86.94 325 ASP A C 1
ATOM 2476 O O . ASP A 1 325 ? 25.361 46.925 -39.461 1.00 86.94 325 ASP A O 1
ATOM 2480 N N . ASP A 1 326 ? 24.757 45.180 -38.193 1.00 89.19 326 ASP A N 1
ATOM 2481 C CA . ASP A 1 326 ? 23.520 45.757 -37.657 1.00 89.19 326 ASP A CA 1
ATOM 2482 C C . ASP A 1 326 ? 23.252 45.266 -36.220 1.00 89.19 326 ASP A C 1
ATOM 2484 O O . ASP A 1 326 ? 22.507 44.304 -36.009 1.00 89.19 326 ASP A O 1
ATOM 2488 N N . PRO A 1 327 ? 23.821 45.930 -35.197 1.00 88.62 327 PRO A N 1
ATOM 2489 C CA . PRO A 1 327 ? 23.610 45.552 -33.800 1.00 88.62 327 PRO A CA 1
ATOM 2490 C C . PRO A 1 327 ? 22.144 45.643 -33.350 1.00 88.62 327 PRO A C 1
ATOM 2492 O O . PRO A 1 327 ? 21.732 44.944 -32.427 1.00 88.62 327 PRO A O 1
ATOM 2495 N N . ALA A 1 328 ? 21.330 46.490 -33.994 1.00 89.69 328 ALA A N 1
ATOM 2496 C CA . ALA A 1 328 ? 19.953 46.746 -33.571 1.00 89.69 328 ALA A CA 1
ATOM 2497 C C . ALA A 1 328 ? 19.012 45.552 -33.818 1.00 89.69 328 ALA A C 1
ATOM 2499 O O . ALA A 1 328 ? 17.955 45.465 -33.192 1.00 89.69 328 ALA A O 1
ATOM 2500 N N . CYS A 1 329 ? 19.389 44.611 -34.691 1.00 86.25 329 CYS A N 1
ATOM 2501 C CA . CYS A 1 329 ? 18.571 43.435 -34.998 1.00 86.25 329 CYS A CA 1
ATOM 2502 C C . CYS A 1 329 ? 18.739 42.265 -34.011 1.00 86.25 329 CYS A C 1
ATOM 2504 O O . CYS A 1 329 ? 18.112 41.220 -34.183 1.00 86.25 329 CYS A O 1
ATOM 2506 N N . GLU A 1 330 ? 19.530 42.427 -32.945 1.00 87.31 330 GLU A N 1
ATOM 2507 C CA . GLU A 1 330 ? 19.744 41.394 -31.925 1.00 87.31 330 GLU A CA 1
ATOM 2508 C C . GLU A 1 330 ? 18.442 40.823 -31.351 1.00 87.31 330 GLU A C 1
ATOM 2510 O O . GLU A 1 330 ? 18.284 39.603 -31.258 1.00 87.31 330 GLU A O 1
ATOM 2515 N N . ALA A 1 331 ? 17.488 41.691 -31.012 1.00 86.06 331 ALA A N 1
ATOM 2516 C CA . ALA A 1 331 ? 16.204 41.263 -30.469 1.00 86.06 331 ALA A CA 1
ATOM 2517 C C . ALA A 1 331 ? 15.425 40.378 -31.460 1.00 86.06 331 ALA A C 1
ATOM 2519 O O . ALA A 1 331 ? 14.842 39.372 -31.061 1.00 86.06 331 ALA A O 1
ATOM 2520 N N . GLU A 1 332 ? 15.455 40.710 -32.751 1.00 87.81 332 GLU A N 1
ATOM 2521 C CA . GLU A 1 332 ? 14.781 39.956 -33.813 1.00 87.81 332 GLU A CA 1
ATOM 2522 C C . GLU A 1 332 ? 15.404 38.563 -34.000 1.00 87.81 332 GLU A C 1
ATOM 2524 O O . GLU A 1 332 ? 14.695 37.554 -34.033 1.00 87.81 332 GLU A O 1
ATOM 2529 N N . LEU A 1 333 ? 16.739 38.483 -34.040 1.00 87.31 333 LEU A N 1
ATOM 2530 C CA . LEU A 1 333 ? 17.461 37.212 -34.152 1.00 87.31 333 LEU A CA 1
ATOM 2531 C C . LEU A 1 333 ? 17.216 36.312 -32.935 1.00 87.31 333 LEU A C 1
ATOM 2533 O O . LEU A 1 333 ? 17.051 35.099 -33.081 1.00 87.31 333 LEU A O 1
ATOM 2537 N N . ASN A 1 334 ? 17.149 36.899 -31.738 1.00 86.38 334 ASN A N 1
ATOM 2538 C CA . ASN A 1 334 ? 16.864 36.168 -30.506 1.00 86.38 334 ASN A CA 1
ATOM 2539 C C . ASN A 1 334 ? 15.437 35.593 -30.502 1.00 86.38 334 ASN A C 1
ATOM 2541 O O . ASN A 1 334 ? 15.251 34.455 -30.071 1.00 86.38 334 ASN A O 1
ATOM 2545 N N . VAL A 1 335 ? 14.446 36.317 -31.037 1.00 87.94 335 VAL A N 1
ATOM 2546 C CA . VAL A 1 335 ? 13.071 35.806 -31.198 1.00 87.94 335 VAL A CA 1
ATOM 2547 C C . VAL A 1 335 ? 13.040 34.590 -32.131 1.00 87.94 335 VAL A C 1
ATOM 2549 O O . VAL A 1 335 ? 12.427 33.575 -31.792 1.00 87.94 335 VAL A O 1
ATOM 2552 N N . LEU A 1 336 ? 13.740 34.647 -33.269 1.00 86.62 336 LEU A N 1
ATOM 2553 C CA . LEU A 1 336 ? 13.836 33.518 -34.206 1.00 86.62 336 LEU A CA 1
ATOM 2554 C C . LEU A 1 336 ? 14.537 32.303 -33.575 1.00 86.62 336 LEU A C 1
ATOM 2556 O O . LEU A 1 336 ? 14.056 31.175 -33.698 1.00 86.62 336 LEU A O 1
ATOM 2560 N N . ALA A 1 337 ? 15.637 32.526 -32.852 1.00 85.31 337 ALA A N 1
ATOM 2561 C CA . ALA A 1 337 ? 16.354 31.468 -32.143 1.00 85.31 337 ALA A CA 1
ATOM 2562 C C . ALA A 1 337 ? 15.494 30.819 -31.046 1.00 85.31 337 ALA A C 1
ATOM 2564 O O . ALA A 1 337 ? 15.440 29.590 -30.931 1.00 85.31 337 ALA A O 1
ATOM 2565 N N . GLN A 1 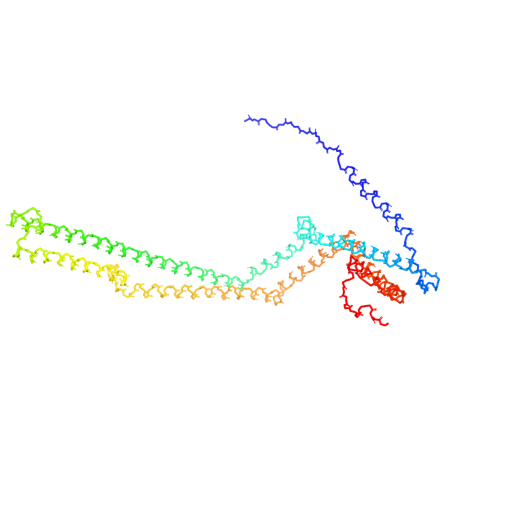338 ? 14.758 31.629 -30.283 1.00 83.44 338 GLN A N 1
ATOM 2566 C CA . GLN A 1 338 ? 13.857 31.145 -29.243 1.00 83.44 338 GLN A CA 1
ATOM 2567 C C . GLN A 1 338 ? 12.718 30.303 -29.830 1.00 83.44 338 GLN A C 1
ATOM 2569 O O . GLN A 1 338 ? 12.440 29.215 -29.321 1.00 83.44 338 GLN A O 1
ATOM 2574 N N . ALA A 1 339 ? 12.099 30.758 -30.924 1.00 83.62 339 ALA A N 1
ATOM 2575 C CA . ALA A 1 339 ? 11.056 30.010 -31.628 1.00 83.62 339 ALA A CA 1
ATOM 2576 C C . ALA A 1 339 ? 11.569 28.656 -32.155 1.00 83.62 339 ALA A C 1
ATOM 2578 O O . ALA A 1 339 ? 10.855 27.654 -32.104 1.00 83.62 339 ALA A O 1
ATOM 2579 N N . ALA A 1 340 ? 12.834 28.594 -32.576 1.00 84.06 340 ALA A N 1
ATOM 2580 C CA . ALA A 1 340 ? 13.497 27.362 -32.995 1.00 84.06 340 ALA A CA 1
ATOM 2581 C C . ALA A 1 340 ? 13.946 26.457 -31.832 1.00 84.06 340 ALA A C 1
ATOM 2583 O O . ALA A 1 340 ? 14.551 25.406 -32.068 1.00 84.06 340 ALA A O 1
ATOM 2584 N N . GLY A 1 341 ? 13.691 26.840 -30.576 1.00 76.94 341 GLY A N 1
ATOM 2585 C CA . GLY A 1 341 ? 14.088 26.087 -29.387 1.00 76.94 341 GLY A CA 1
ATOM 2586 C C . GLY A 1 341 ? 15.599 26.080 -29.146 1.00 76.94 341 GLY A C 1
ATOM 2587 O O . GLY A 1 341 ? 16.126 25.124 -28.565 1.00 76.94 341 GLY A O 1
ATOM 2588 N N . LEU A 1 342 ? 16.338 27.071 -29.655 1.00 76.06 342 LEU A N 1
ATOM 2589 C CA . LEU A 1 342 ? 17.659 27.418 -29.129 1.00 76.06 342 LEU A CA 1
ATOM 2590 C C . LEU A 1 342 ? 17.382 28.115 -27.794 1.00 76.06 342 LEU A C 1
ATOM 2592 O O . LEU A 1 342 ? 17.218 29.329 -27.731 1.00 76.06 342 LEU A O 1
ATOM 2596 N N . ALA A 1 343 ? 17.189 27.340 -26.726 1.00 54.66 343 ALA A N 1
ATOM 2597 C CA . ALA A 1 343 ? 17.057 27.933 -25.404 1.00 54.66 343 ALA A CA 1
ATOM 2598 C C . ALA A 1 343 ? 18.331 28.737 -25.111 1.00 54.66 343 ALA A C 1
ATOM 2600 O O . ALA A 1 343 ? 19.421 28.228 -25.366 1.00 54.66 343 ALA A O 1
ATOM 2601 N N . LEU A 1 344 ? 18.151 29.968 -24.616 1.00 52.66 344 LEU A N 1
ATOM 2602 C CA . LEU A 1 344 ? 19.168 30.909 -24.139 1.00 52.66 344 LEU A CA 1
ATOM 2603 C C . LEU A 1 344 ? 20.235 30.181 -23.312 1.00 52.66 344 LEU A C 1
ATOM 2605 O O . LEU A 1 344 ? 20.128 30.076 -22.092 1.00 52.66 344 LEU A O 1
ATOM 2609 N N . ALA A 1 345 ? 21.256 29.644 -23.965 1.00 44.19 345 ALA A N 1
ATOM 2610 C CA . ALA A 1 345 ? 22.380 29.013 -23.302 1.00 44.19 345 ALA A CA 1
ATOM 2611 C C . ALA A 1 345 ? 23.356 30.119 -22.886 1.00 44.19 345 ALA A C 1
ATOM 2613 O O . ALA A 1 345 ? 24.490 30.152 -23.337 1.00 44.19 345 ALA A O 1
ATOM 2614 N N . GLY A 1 346 ? 22.856 31.062 -22.077 1.00 49.88 346 GLY A N 1
ATOM 2615 C CA . GLY A 1 346 ? 23.559 32.285 -21.695 1.00 49.88 346 GLY A CA 1
ATOM 2616 C C . GLY A 1 346 ? 24.088 33.079 -22.895 1.00 49.88 346 GLY A C 1
ATOM 2617 O O . GLY A 1 346 ? 23.888 32.713 -24.055 1.00 49.88 346 GLY A O 1
ATOM 2618 N N . ASP A 1 347 ? 24.803 34.161 -22.613 1.00 53.38 347 ASP A N 1
ATOM 2619 C CA . ASP A 1 347 ? 25.651 34.806 -23.622 1.00 53.38 347 ASP A CA 1
ATOM 2620 C C . ASP A 1 347 ? 26.750 33.823 -24.109 1.00 53.38 347 ASP A C 1
ATOM 2622 O O . ASP A 1 347 ? 27.135 33.811 -25.279 1.00 53.38 347 ASP A O 1
ATOM 2626 N N . ASP A 1 348 ? 27.117 32.856 -23.256 1.00 57.88 348 ASP A N 1
ATOM 2627 C CA . ASP A 1 348 ? 28.149 31.836 -23.478 1.00 57.88 348 ASP A CA 1
ATOM 2628 C C . ASP A 1 348 ? 27.947 30.951 -24.725 1.00 57.88 348 ASP A C 1
ATOM 2630 O O . ASP A 1 348 ? 28.926 30.554 -25.361 1.00 57.88 348 ASP A O 1
ATOM 2634 N N . PHE A 1 349 ? 26.711 30.623 -25.124 1.00 67.81 349 PHE A N 1
ATOM 2635 C CA . PHE A 1 349 ? 26.467 29.821 -26.334 1.00 67.81 349 PHE A CA 1
ATOM 2636 C C . PHE A 1 349 ? 26.854 30.563 -27.607 1.00 67.81 349 PHE A C 1
ATOM 2638 O O . PHE A 1 349 ? 27.417 29.969 -28.535 1.00 67.81 349 PHE A O 1
ATOM 2645 N N . TRP A 1 350 ? 26.565 31.863 -27.648 1.00 68.62 350 TRP A N 1
ATOM 2646 C CA . TRP A 1 350 ? 26.910 32.721 -28.774 1.00 68.62 350 TRP A CA 1
ATOM 2647 C C . TRP A 1 350 ? 28.396 33.104 -28.768 1.00 68.62 350 TRP A C 1
ATOM 2649 O O . TRP A 1 350 ? 28.927 33.431 -29.834 1.00 68.62 350 TRP A O 1
ATOM 2659 N N . ASP A 1 351 ? 29.080 32.949 -27.630 1.00 60.56 351 ASP A N 1
ATOM 2660 C CA . ASP A 1 351 ? 30.456 33.400 -27.376 1.00 60.56 351 ASP A CA 1
ATOM 2661 C C . ASP A 1 351 ? 31.536 32.301 -27.420 1.00 60.56 351 ASP A C 1
ATOM 2663 O O . ASP A 1 351 ? 32.724 32.594 -27.270 1.00 60.56 351 ASP A O 1
ATOM 2667 N N . VAL A 1 352 ? 31.183 31.040 -27.711 1.00 56.31 352 VAL A N 1
ATOM 2668 C CA . VAL A 1 352 ? 32.179 29.960 -27.896 1.00 56.31 352 VAL A CA 1
ATOM 2669 C C . VAL A 1 352 ? 33.124 30.303 -29.060 1.00 56.31 352 VAL A C 1
ATOM 2671 O O . VAL A 1 352 ? 32.682 30.351 -30.212 1.00 56.31 352 VAL A O 1
ATOM 2674 N N . LYS A 1 353 ? 34.398 30.584 -28.752 1.00 48.09 353 LYS A N 1
ATOM 2675 C CA . LYS A 1 353 ? 35.445 30.949 -29.724 1.00 48.09 353 LYS A CA 1
ATOM 2676 C C . LYS A 1 353 ? 35.672 29.887 -30.789 1.00 48.09 353 LYS A C 1
ATOM 2678 O O . LYS A 1 353 ? 35.742 28.693 -30.423 1.00 48.09 353 LYS A O 1
#

Radius of gyration: 45.02 Å; chains: 1; bounding box: 92×70×111 Å

pLDDT: mean 78.98, std 20.55, range [29.52, 98.0]

Sequence (353 aa):
MHNHNRRMLVGWGVRTTWVACIAASLTVTRMAFAADATVGEPKEAVAADTTLADRKAAFAALMNTRAGLAERVRESQAVIREARDTTGQSEGRNSETGKAYREAAIRVEQALDAHPRIKQVQEQIDEAQAKKVEVGRQLAEISDARHNVRKGASKQFNTAVADAGAAAEEARQALLKQAGVRDAKDLTEEDQPKYRAIHTRLTNEIAIARGALAQASATNAVAAGSEPGDILARFEEAKAHFAEIEQEQAELKTEMMQLRKTLRTEDPSIATLQEAAREATRTHASTMAAAPDVAEAHAFIRTVNTLRGDIDREARVLRRAILADDPACEAELNVLAQAAGLALAGDDFWDVK

Foldseek 3Di:
DDDDDDDDDDDPPDVVVVVVVVVVVVVVVVVVCVVPPPPDDPPPDPPPPDDLVNLVVVLLVLLVVLLVLVVLLVVLVVLLVVLVVCCVPDPVCPDPLNVLLVVLVVVLVVVLCVDPVLVVLVVVLVVLVVVLVVLVVVLVVLVVLLVVLLVVLVVQLVVQLVVLVVVLVVQVVVLCVVQVHDDPVPDDPVSVVVNVVSVVSSVVSNVVSVVSSVCCNVQVDDPPPDGSVVSVVSNVVSVVVSVVSVVVSVVSVVVSVVVSVCCCCPVPVSVVSNVSSVVSVVVSVVVSCPPPSNVVSVVSSVVSVVVVVVSLVSSLVSLVVSCVVPVPCVVVSVVSCVSSVVPCPDVVSSVDD